Protein AF-A0AAN5C1F6-F1 (afdb_monomer)

Organism: Aspergillus oryzae (NCBI:txid5062)

Sequence (302 aa):
MDGLLTEVKTVTHDRDLSLSIAKERPVHGIERHEAISKADTDADSTSADYILTVLKSKPDRAGLSDVLNVLDPSNKYVTPKVFDIRVPSPTTAQILNVLGTITVPDHWASLNARSKGSTSEDNKLRAALLRCFSSVCGISCLVTQLRSLIATARSSSQQGKASGSQIQIRDLLTILSALLKPKDLILRIYMDIETLYSNATQQQLAWREFLSSIAASKVLSATAEALTLAGDFDGLSTILWIGDGAQYTSWLGTNICHMVSKLDLDNQDAWKAVASLTGRALSLGYTGTLHSSYTIPNANFL

pLDDT: mean 80.27, std 22.67, range [27.36, 97.88]

Foldseek 3Di:
DDDDDDDDDDDDDDDDDDDDDDDDDDDDDDDDDPPPPPPDPPPDLLDLVNLLVLLVVLHDPVSLLSSLLALQPPNPPHYRPPDHLQDDDPSNLSNLLSCLPRVLVSPVCVLVPPDPPRDPSSVVSLNSSLRSLLHLSSLVSLLVVLVVLLVVLVVCVVPPPNPPSLVSLVSSLVSNLVSLQDLQSLVVRLVCLVPVDDDPVSSVVRLVSSLCCQLVCSQLCSNLSSLVSNPDDPCNVSRVLRNDLLSSLLSLLSSLVVLVVPDDPPPVVSVVSSVVSVVSSCVSVNVVSSVVSPPDPDPDDD

Radius of gyration: 26.19 Å; Cα contacts (8 Å, |Δi|>4): 287; chains: 1; bounding box: 69×96×63 Å

Secondary structure (DSSP, 8-state):
----------------------------------------TTS-TTSHHHHHHHHHT---HHHHHHHHHHH-TT-SSS--SS--TTS--HHHHHHHHHIIIIIHHHHHHHHT--STT--HHHHHHHHHHHHHT-SHHHHHHHHHHHHHHHHHHHHHTTTT-HHHHHHHHHHHHHHHHHHH--TTHHHHHHHHHHHH-SSHHHHHHHHHHHHHHHTTSHHHHHHHHHHHHH-S-TTHHHHGGGT-HHHHHHHHHHHHHHHHTT--TT-HHHHHHHHHHHHHHHTTS-HHHHHTT---S-----

Structure (mmCIF, N/CA/C/O backbone):
data_AF-A0AAN5C1F6-F1
#
_entry.id   AF-A0AAN5C1F6-F1
#
loop_
_atom_site.group_PDB
_atom_site.id
_atom_site.type_symbol
_atom_site.label_atom_id
_atom_site.label_alt_id
_atom_site.label_comp_id
_atom_site.label_asym_id
_atom_site.label_entity_id
_atom_site.label_seq_id
_atom_site.pdbx_PDB_ins_code
_atom_site.Cartn_x
_atom_site.Cartn_y
_atom_site.Cartn_z
_atom_site.occupancy
_atom_site.B_iso_or_equiv
_atom_site.auth_seq_id
_atom_site.auth_comp_id
_atom_site.auth_asym_id
_atom_site.auth_atom_id
_atom_site.pdbx_PDB_model_num
ATOM 1 N N . MET A 1 1 ? -1.228 66.018 1.824 1.00 41.16 1 MET A N 1
ATOM 2 C CA . MET A 1 1 ? -0.927 64.576 1.959 1.00 41.16 1 MET A CA 1
ATOM 3 C C . MET A 1 1 ? -2.203 63.815 1.618 1.00 41.16 1 MET A C 1
ATOM 5 O O . MET A 1 1 ? -2.919 63.397 2.512 1.00 41.16 1 MET A O 1
ATOM 9 N N . ASP A 1 2 ? -2.721 63.893 0.396 1.00 35.53 2 ASP A N 1
ATOM 10 C CA . ASP A 1 2 ? -2.174 63.453 -0.903 1.00 35.53 2 ASP A CA 1
ATOM 11 C C . ASP A 1 2 ? -2.029 61.935 -1.032 1.00 35.53 2 ASP A C 1
ATOM 13 O O . ASP A 1 2 ? -1.152 61.339 -0.415 1.00 35.53 2 ASP A O 1
ATOM 17 N N . GLY A 1 3 ? -2.854 61.388 -1.933 1.00 39.12 3 GLY A N 1
ATOM 18 C CA . GLY A 1 3 ? -2.592 60.188 -2.731 1.00 39.12 3 GLY A CA 1
ATOM 19 C C . GLY A 1 3 ? -3.133 58.875 -2.159 1.00 39.12 3 GLY A C 1
ATOM 20 O O . GLY A 1 3 ? -2.936 58.577 -0.994 1.00 39.12 3 GLY A O 1
ATOM 21 N N . LEU A 1 4 ? -3.788 57.995 -2.913 1.00 42.62 4 LEU A N 1
ATOM 22 C CA . LEU A 1 4 ? -4.138 57.980 -4.332 1.00 42.62 4 LEU A CA 1
ATOM 23 C C . LEU A 1 4 ? -5.227 56.896 -4.483 1.00 42.62 4 LEU A C 1
ATOM 25 O O . LEU A 1 4 ? -5.000 55.736 -4.144 1.00 42.62 4 LEU A O 1
ATOM 29 N N . LEU A 1 5 ? -6.413 57.280 -4.953 1.00 42.19 5 LEU A N 1
ATOM 30 C CA . LEU A 1 5 ? -7.447 56.366 -5.444 1.00 42.19 5 LEU A CA 1
ATOM 31 C C . LEU A 1 5 ? -7.119 56.035 -6.904 1.00 42.19 5 LEU A C 1
ATOM 33 O O . LEU A 1 5 ? -6.826 56.953 -7.668 1.00 42.19 5 LEU A O 1
ATOM 37 N N . THR A 1 6 ? -7.216 54.764 -7.303 1.00 41.03 6 THR A N 1
ATOM 38 C CA . THR A 1 6 ? -7.123 54.379 -8.721 1.00 41.03 6 THR A CA 1
ATOM 39 C C . THR A 1 6 ? -8.413 53.696 -9.171 1.00 41.03 6 THR A C 1
ATOM 41 O O . THR A 1 6 ? -8.760 52.618 -8.699 1.00 41.03 6 THR A O 1
ATOM 44 N N . GLU A 1 7 ? -9.117 54.431 -10.031 1.00 39.91 7 GLU A N 1
ATOM 45 C CA . GLU A 1 7 ? -10.089 54.084 -11.077 1.00 39.91 7 GLU A CA 1
ATOM 46 C C . GLU A 1 7 ? -10.629 52.645 -11.195 1.00 39.91 7 GLU A C 1
ATOM 48 O O . GLU A 1 7 ? -9.930 51.703 -11.561 1.00 39.91 7 GLU A O 1
ATOM 53 N N . VAL A 1 8 ? -11.958 52.546 -11.079 1.00 33.47 8 VAL A N 1
ATOM 54 C CA . VAL A 1 8 ? -12.798 51.530 -11.725 1.00 33.47 8 VAL A CA 1
ATOM 55 C C . VAL A 1 8 ? -13.381 52.164 -12.991 1.00 33.47 8 VAL A C 1
ATOM 57 O O . VAL A 1 8 ? -14.083 53.170 -12.900 1.00 33.47 8 VAL A O 1
ATOM 60 N N . LYS A 1 9 ? -13.119 51.585 -14.168 1.00 37.38 9 LYS A N 1
ATOM 61 C CA . LYS A 1 9 ? -13.797 51.954 -15.421 1.00 37.38 9 LYS A CA 1
ATOM 62 C C . LYS A 1 9 ? -14.914 50.964 -15.735 1.00 37.38 9 LYS A C 1
ATOM 64 O O . LYS A 1 9 ? -14.664 49.803 -16.037 1.00 37.38 9 LYS A O 1
ATOM 69 N N . THR A 1 10 ? -16.141 51.467 -15.714 1.00 39.00 10 THR A N 1
ATOM 70 C CA . THR A 1 10 ? -17.326 50.890 -16.361 1.00 39.00 10 THR A CA 1
ATOM 71 C C . THR A 1 10 ? -17.574 51.597 -17.689 1.00 39.00 10 THR A C 1
ATOM 73 O O . THR A 1 10 ? -17.529 52.825 -17.715 1.00 39.00 10 THR A O 1
ATOM 76 N N . VAL A 1 11 ? -17.934 50.864 -18.749 1.00 32.19 11 VAL A N 1
ATOM 77 C CA . VAL A 1 11 ? -18.674 51.422 -19.896 1.00 32.19 11 VAL A CA 1
ATOM 78 C C . VAL A 1 11 ? -19.757 50.436 -20.353 1.00 32.19 11 VAL A C 1
ATOM 80 O O . VAL A 1 11 ? -19.487 49.271 -20.633 1.00 32.19 11 VAL A O 1
ATOM 83 N N . THR A 1 12 ? -20.980 50.962 -20.377 1.00 34.44 12 THR A N 1
ATOM 84 C CA . THR A 1 12 ? -22.253 50.484 -20.937 1.00 34.44 12 THR A CA 1
ATOM 85 C C . THR A 1 12 ? -22.315 50.764 -22.446 1.00 34.44 12 THR A C 1
ATOM 87 O O . THR A 1 12 ? -21.735 51.741 -22.904 1.00 34.44 12 THR A O 1
ATOM 90 N N . HIS A 1 13 ? -22.883 49.890 -23.277 1.00 30.25 13 HIS A N 1
ATOM 91 C CA . HIS A 1 13 ? -24.178 49.955 -24.005 1.00 30.25 13 HIS A CA 1
ATOM 92 C C . HIS A 1 13 ? -23.874 49.133 -25.293 1.00 30.25 13 HIS A C 1
ATOM 94 O O . HIS A 1 13 ? -22.752 49.187 -25.780 1.00 30.25 13 HIS A O 1
ATOM 100 N N . ASP A 1 14 ? -24.730 48.298 -25.873 1.00 28.47 14 ASP A N 1
ATOM 101 C CA . ASP A 1 14 ? -25.973 48.746 -26.466 1.00 28.47 14 ASP A CA 1
ATOM 102 C C . ASP A 1 14 ? -26.977 47.613 -26.701 1.00 28.47 14 ASP A C 1
ATOM 104 O O . ASP A 1 14 ? -26.643 46.436 -26.838 1.00 28.47 14 ASP A O 1
ATOM 108 N N . ARG A 1 15 ? -28.234 48.031 -26.698 1.00 35.75 15 ARG A N 1
ATOM 109 C CA . ARG A 1 15 ? -29.456 47.259 -26.803 1.00 35.75 15 ARG A CA 1
ATOM 110 C C . ARG A 1 15 ? -29.906 47.370 -28.251 1.00 35.75 15 ARG A C 1
ATOM 112 O O . ARG A 1 15 ? -30.226 48.470 -28.673 1.00 35.75 15 ARG A O 1
ATOM 119 N N . ASP A 1 16 ? -30.046 46.252 -28.953 1.00 32.41 16 ASP A N 1
ATOM 120 C CA . ASP A 1 16 ? -30.985 46.222 -30.068 1.00 32.41 16 ASP A CA 1
ATOM 121 C C . ASP A 1 16 ? -31.784 44.919 -30.083 1.00 32.41 16 ASP A C 1
ATOM 123 O O . ASP A 1 16 ? -31.267 43.806 -30.175 1.00 32.41 16 ASP A O 1
ATOM 127 N N . LEU A 1 17 ? -33.087 45.103 -29.894 1.00 35.81 17 LEU A N 1
ATOM 128 C CA . LEU A 1 17 ? -34.139 44.109 -30.004 1.00 35.81 17 LEU A CA 1
ATOM 129 C C . LEU A 1 17 ? -34.678 44.206 -31.425 1.00 35.81 17 LEU A C 1
ATOM 131 O O . LEU A 1 17 ? -35.178 45.258 -31.811 1.00 35.81 17 LEU A O 1
ATOM 135 N N . SER A 1 18 ? -34.700 43.101 -32.161 1.00 32.81 18 SER A N 1
ATOM 136 C CA . SER A 1 18 ? -35.701 42.892 -33.210 1.00 32.81 18 SER A CA 1
ATOM 137 C C . SER A 1 18 ? -35.953 41.404 -33.405 1.00 32.81 18 SER A C 1
ATOM 139 O O . SER A 1 18 ? -35.171 40.667 -33.998 1.00 32.81 18 SER A O 1
ATOM 141 N N . LEU A 1 19 ? -37.085 40.982 -32.847 1.00 32.56 19 LEU A N 1
ATOM 142 C CA . LEU A 1 19 ? -37.748 39.710 -33.083 1.00 32.56 19 LEU A CA 1
ATOM 143 C C . LEU A 1 19 ? -38.213 39.638 -34.543 1.00 32.56 19 LEU A C 1
ATOM 145 O O . LEU A 1 19 ? -38.884 40.548 -35.024 1.00 32.56 19 LEU A O 1
ATOM 149 N N . SER A 1 20 ? -37.970 38.510 -35.204 1.00 30.31 20 SER A N 1
ATOM 150 C CA . SER A 1 20 ? -38.837 38.049 -36.289 1.00 30.31 20 SER A CA 1
ATOM 151 C C . SER A 1 20 ? -39.177 36.573 -36.077 1.00 30.31 20 SER A C 1
ATOM 153 O O . SER A 1 20 ? -38.318 35.705 -35.954 1.00 30.31 20 SER A O 1
ATOM 155 N N . ILE A 1 21 ? -40.480 36.339 -35.938 1.00 33.59 21 ILE A N 1
ATOM 156 C CA . ILE A 1 21 ? -41.159 35.054 -35.774 1.00 33.59 21 ILE A CA 1
ATOM 157 C C . ILE A 1 21 ? -41.474 34.489 -37.162 1.00 33.59 21 ILE A C 1
ATOM 159 O O . ILE A 1 21 ? -42.044 35.211 -37.975 1.00 33.59 21 ILE A O 1
ATOM 163 N N . ALA A 1 22 ? -41.185 33.201 -37.377 1.00 29.36 22 ALA A N 1
ATOM 164 C CA . ALA A 1 22 ? -41.938 32.206 -38.171 1.00 29.36 22 ALA A CA 1
ATOM 165 C C . ALA A 1 22 ? -40.992 31.007 -38.414 1.00 29.36 22 ALA A C 1
ATOM 167 O O . ALA A 1 22 ? -39.850 31.219 -38.787 1.00 29.36 22 ALA A O 1
ATOM 168 N N . LYS A 1 23 ? -41.327 29.722 -38.268 1.00 32.78 23 LYS A N 1
ATOM 169 C CA . LYS A 1 23 ? -42.602 28.996 -38.267 1.00 32.78 23 LYS A CA 1
ATOM 170 C C . LYS A 1 23 ? -42.289 27.577 -37.747 1.00 32.78 23 LYS A C 1
ATOM 172 O O . LYS A 1 23 ? -41.318 26.977 -38.197 1.00 32.78 23 LYS A O 1
ATOM 177 N N . GLU A 1 24 ? -43.089 27.029 -36.838 1.00 33.97 24 GLU A N 1
ATOM 178 C CA . GLU A 1 24 ? -43.028 25.604 -36.473 1.00 33.97 24 GLU A CA 1
ATOM 179 C C . GLU A 1 24 ? -43.607 24.719 -37.589 1.00 33.97 24 GLU A C 1
ATOM 181 O O . GLU A 1 24 ? -44.621 25.095 -38.185 1.00 33.97 24 GLU A O 1
ATOM 186 N N . ARG A 1 25 ? -43.047 23.511 -37.796 1.00 32.12 25 ARG A N 1
ATOM 187 C CA . ARG A 1 25 ? -43.700 22.206 -37.499 1.00 32.12 25 ARG A CA 1
ATOM 188 C C . ARG A 1 25 ? -42.839 20.981 -37.916 1.00 32.12 25 ARG A C 1
ATOM 190 O O . ARG A 1 25 ? -41.851 21.167 -38.614 1.00 32.12 25 ARG A O 1
ATOM 197 N N . PRO A 1 26 ? -43.144 19.764 -37.405 1.00 41.72 26 PRO A N 1
ATOM 198 C CA . PRO A 1 26 ? -42.189 18.846 -36.765 1.00 41.72 26 PRO A CA 1
ATOM 199 C C . PRO A 1 26 ? -41.903 17.580 -37.598 1.00 41.72 26 PRO A C 1
ATOM 201 O O . PRO A 1 26 ? -42.497 17.424 -38.658 1.00 41.72 26 PRO A O 1
ATOM 204 N N . VAL A 1 27 ? -41.063 16.659 -37.088 1.00 28.97 27 VAL A N 1
ATOM 205 C CA . VAL A 1 27 ? -41.310 15.191 -37.009 1.00 28.97 27 VAL A CA 1
ATOM 206 C C . VAL A 1 27 ? -40.048 14.424 -36.549 1.00 28.97 27 VAL A C 1
ATOM 208 O O . VAL A 1 27 ? -38.942 14.690 -36.995 1.00 28.97 27 VAL A O 1
ATOM 211 N N . HIS A 1 28 ? -40.294 13.485 -35.627 1.00 27.92 28 HIS A N 1
ATOM 212 C CA . HIS A 1 28 ? -39.568 12.271 -35.219 1.00 27.92 28 HIS A CA 1
ATOM 213 C C . HIS A 1 28 ? -38.049 12.106 -35.407 1.00 27.92 28 HIS A C 1
ATOM 215 O O . HIS A 1 28 ? -37.548 11.985 -36.515 1.00 27.92 28 HIS A O 1
ATOM 221 N N . GLY A 1 29 ? -37.403 11.801 -34.274 1.00 27.36 29 GLY A N 1
ATOM 222 C CA . GLY A 1 29 ? -36.901 10.448 -34.013 1.00 27.36 29 GLY A CA 1
ATOM 223 C C . GLY A 1 29 ? -35.608 10.044 -34.714 1.00 27.36 29 GLY A C 1
ATOM 224 O O . GLY A 1 29 ? -35.615 9.691 -35.884 1.00 27.36 29 GLY A O 1
ATOM 225 N N . ILE A 1 30 ? -34.526 9.978 -33.942 1.00 32.94 30 ILE A N 1
ATOM 226 C CA . ILE A 1 30 ? -33.773 8.753 -33.623 1.00 32.94 30 ILE A CA 1
ATOM 227 C C . ILE A 1 30 ? -32.543 9.199 -32.833 1.00 32.94 30 ILE A C 1
ATOM 229 O O . ILE A 1 30 ? -31.719 9.982 -33.303 1.00 32.94 30 ILE A O 1
ATOM 233 N N . GLU A 1 31 ? -32.457 8.687 -31.609 1.00 39.00 31 GLU A N 1
ATOM 234 C CA . GLU A 1 31 ? -31.246 8.652 -30.804 1.00 39.00 31 GLU A CA 1
ATOM 235 C C . GLU A 1 31 ? -30.117 8.054 -31.644 1.00 39.00 31 GLU A C 1
ATOM 237 O O . GLU A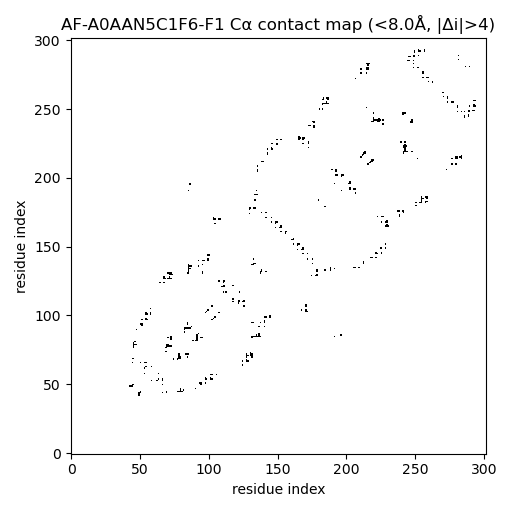 1 31 ? -30.118 6.867 -31.974 1.00 39.00 31 GLU A O 1
ATOM 242 N N . ARG A 1 32 ? -29.134 8.879 -31.998 1.00 29.55 32 ARG A N 1
ATOM 243 C CA . ARG A 1 32 ? -27.845 8.380 -32.448 1.00 29.55 32 ARG A CA 1
ATOM 244 C C . ARG A 1 32 ? -26.913 8.486 -31.259 1.00 29.55 32 ARG A C 1
ATOM 246 O O . ARG A 1 32 ? -26.370 9.548 -30.983 1.00 29.55 32 ARG A O 1
ATOM 253 N N . HIS A 1 33 ? -26.773 7.363 -30.558 1.00 33.16 33 HIS A N 1
ATOM 254 C CA . HIS A 1 33 ? -25.542 7.029 -29.859 1.00 33.16 33 HIS A CA 1
ATOM 255 C C . HIS A 1 33 ? -24.374 7.470 -30.750 1.00 33.16 33 HIS A C 1
ATOM 257 O O . HIS A 1 33 ? -24.143 6.873 -31.807 1.00 33.16 33 HIS A O 1
ATOM 263 N N . GLU A 1 34 ? -23.667 8.525 -30.350 1.00 29.17 34 GLU A N 1
ATOM 264 C CA . GLU A 1 34 ? -22.322 8.784 -30.842 1.00 29.17 34 GLU A CA 1
ATOM 265 C C . GLU A 1 34 ? -21.456 7.641 -30.322 1.00 29.17 34 GLU A C 1
ATOM 267 O O . GLU A 1 34 ? -20.887 7.662 -29.233 1.00 29.17 34 GLU A O 1
ATOM 272 N N . ALA A 1 35 ? -21.459 6.568 -31.108 1.00 33.28 35 ALA A N 1
ATOM 273 C CA . ALA A 1 35 ? -20.426 5.568 -31.091 1.00 33.28 35 ALA A CA 1
ATOM 274 C C . ALA A 1 35 ? -19.104 6.318 -31.221 1.00 33.28 35 ALA A C 1
ATOM 276 O O . ALA A 1 35 ? -18.854 6.958 -32.244 1.00 33.28 35 ALA A O 1
ATOM 277 N N . ILE A 1 36 ? -18.302 6.244 -30.159 1.00 41.62 36 ILE A N 1
ATOM 278 C CA . ILE A 1 36 ? -16.895 6.619 -30.141 1.00 41.62 36 ILE A CA 1
ATOM 279 C C . ILE A 1 36 ? -16.290 6.124 -31.451 1.00 41.62 36 ILE A C 1
ATOM 281 O O . ILE A 1 36 ? -16.200 4.920 -31.714 1.00 41.62 36 ILE A O 1
ATOM 285 N N . SER A 1 37 ? -15.972 7.079 -32.317 1.00 38.09 37 SER A N 1
ATOM 286 C CA . SER A 1 37 ? -15.291 6.826 -33.568 1.00 38.09 37 SER A CA 1
ATOM 287 C C . SER A 1 37 ? -13.995 6.101 -33.244 1.00 38.09 37 SER A C 1
ATOM 289 O O . SER A 1 37 ? -13.169 6.611 -32.490 1.00 38.09 37 SER A O 1
ATOM 291 N N . LYS A 1 38 ? -13.826 4.912 -33.826 1.00 39.53 38 LYS A N 1
ATOM 292 C CA . LYS A 1 38 ? -12.538 4.237 -33.987 1.00 39.53 38 LYS A CA 1
ATOM 293 C C . LYS A 1 38 ? -11.578 5.184 -34.720 1.00 39.53 38 LYS A C 1
ATOM 295 O O . LYS A 1 38 ? -11.500 5.154 -35.943 1.00 39.53 38 LYS A O 1
ATOM 300 N N . ALA A 1 39 ? -10.905 6.045 -33.974 1.00 40.66 39 ALA A N 1
ATOM 301 C CA . ALA A 1 39 ? -9.859 6.940 -34.439 1.00 40.66 39 ALA A CA 1
ATOM 302 C C . ALA A 1 39 ? -8.827 7.066 -33.311 1.00 40.66 39 ALA A C 1
ATOM 304 O O . ALA A 1 39 ? -8.950 7.928 -32.453 1.00 40.66 39 ALA A O 1
ATOM 305 N N . ASP A 1 40 ? -7.938 6.071 -33.255 1.00 39.12 40 ASP A N 1
ATOM 306 C CA . ASP A 1 40 ? -6.505 6.146 -32.914 1.00 39.12 40 ASP A CA 1
ATOM 307 C C . ASP A 1 40 ? -6.032 4.764 -32.461 1.00 39.12 40 ASP A C 1
ATOM 309 O O . ASP A 1 40 ? -5.826 4.472 -31.286 1.00 39.12 40 ASP A O 1
ATOM 313 N N . THR A 1 41 ? -5.862 3.872 -33.435 1.00 42.72 41 THR A N 1
ATOM 314 C CA . THR A 1 41 ? -5.235 2.557 -33.224 1.00 42.72 41 THR A CA 1
ATOM 315 C C . THR A 1 41 ? -3.700 2.628 -33.257 1.00 42.72 41 THR A C 1
ATOM 317 O O . THR A 1 41 ? -3.059 1.606 -33.466 1.00 42.72 41 THR A O 1
ATOM 320 N N . ASP A 1 42 ? -3.117 3.818 -33.065 1.00 49.56 42 ASP A N 1
ATOM 321 C CA . ASP A 1 42 ? -1.660 4.041 -33.019 1.00 49.56 42 ASP A CA 1
ATOM 322 C C . ASP A 1 42 ? -1.219 4.878 -31.801 1.00 49.56 42 ASP A C 1
ATOM 324 O O . ASP A 1 42 ? -0.092 5.363 -31.722 1.00 49.56 42 ASP A O 1
ATOM 328 N N . ALA A 1 43 ? -2.107 5.064 -30.817 1.00 67.38 43 ALA A N 1
ATOM 329 C CA . ALA A 1 43 ? -1.701 5.601 -29.526 1.00 67.38 43 ALA A CA 1
ATOM 330 C C . ALA A 1 43 ? -0.977 4.496 -28.743 1.00 67.38 43 ALA A C 1
ATOM 332 O O . ALA A 1 43 ? -1.555 3.441 -28.477 1.00 67.38 43 ALA A O 1
ATOM 333 N N . ASP A 1 44 ? 0.287 4.731 -28.378 1.00 85.19 44 ASP A N 1
ATOM 334 C CA . ASP A 1 44 ? 1.072 3.814 -27.548 1.00 85.19 44 ASP A CA 1
ATOM 335 C C . ASP A 1 44 ? 0.314 3.524 -26.245 1.00 85.19 44 ASP A C 1
ATOM 337 O O . ASP A 1 44 ? 0.226 4.378 -25.354 1.00 85.19 44 ASP A O 1
ATOM 341 N N . SER A 1 45 ? -0.223 2.305 -26.128 1.00 85.81 45 SER A N 1
ATOM 342 C CA . SER A 1 45 ? -1.022 1.871 -24.981 1.00 85.81 45 SER A CA 1
ATOM 343 C C . SER A 1 45 ? -0.217 1.816 -23.680 1.00 85.81 45 SER A C 1
ATOM 345 O O . SER A 1 45 ? -0.792 1.703 -22.598 1.00 85.81 45 SER A O 1
ATOM 347 N N . THR A 1 46 ? 1.116 1.892 -23.776 1.00 89.06 46 THR A N 1
ATOM 348 C CA . THR A 1 46 ? 2.041 1.964 -22.638 1.00 89.06 46 THR A CA 1
ATOM 349 C C . THR A 1 46 ? 2.385 3.396 -22.227 1.00 89.06 46 THR A C 1
ATOM 351 O O . THR A 1 46 ? 3.020 3.605 -21.189 1.00 89.06 46 THR A O 1
ATOM 354 N N . SER A 1 47 ? 1.943 4.395 -22.999 1.00 93.31 47 SER A N 1
ATOM 355 C CA . SER A 1 47 ? 2.148 5.804 -22.675 1.00 93.31 47 SER A CA 1
ATOM 356 C C . SER A 1 47 ? 1.267 6.251 -21.507 1.00 93.31 47 SER A C 1
ATOM 358 O O . SER A 1 47 ? 0.112 5.845 -21.351 1.00 93.31 47 SER A O 1
ATOM 360 N N . ALA A 1 48 ? 1.814 7.135 -20.675 1.00 93.69 48 ALA A N 1
ATOM 361 C CA . ALA A 1 48 ? 1.099 7.669 -19.523 1.00 93.69 48 ALA A CA 1
ATOM 362 C C . ALA A 1 48 ? -0.153 8.466 -19.920 1.00 93.69 48 ALA A C 1
ATOM 364 O O . ALA A 1 48 ? -1.174 8.374 -19.239 1.00 93.69 48 ALA A O 1
ATOM 365 N N . ASP A 1 49 ? -0.084 9.219 -21.019 1.00 93.62 49 ASP A N 1
ATOM 366 C CA . ASP A 1 49 ? -1.196 10.043 -21.496 1.00 93.62 49 ASP A CA 1
ATOM 367 C C . ASP A 1 49 ? -2.362 9.186 -21.989 1.00 93.62 49 ASP A C 1
ATOM 369 O O . ASP A 1 49 ? -3.515 9.476 -21.655 1.00 93.62 49 ASP A O 1
ATOM 373 N N . TYR A 1 50 ? -2.077 8.087 -22.698 1.00 93.62 50 TYR A N 1
ATOM 374 C CA . TYR A 1 50 ? -3.097 7.112 -23.082 1.00 93.62 50 TYR A CA 1
ATOM 375 C C . TYR A 1 50 ? -3.767 6.505 -21.846 1.00 93.62 50 TYR A C 1
ATOM 377 O O . TYR A 1 50 ? -4.988 6.577 -21.703 1.00 93.62 50 TYR A O 1
ATOM 385 N N . ILE A 1 51 ? -2.968 5.986 -20.907 1.00 95.50 51 ILE A N 1
ATOM 386 C CA . ILE A 1 51 ? -3.456 5.370 -19.665 1.00 95.50 51 ILE A CA 1
ATOM 387 C C . ILE A 1 51 ? -4.354 6.341 -18.888 1.00 95.50 51 ILE A C 1
ATOM 389 O O . ILE A 1 51 ? -5.460 5.984 -18.478 1.00 95.50 51 ILE A O 1
ATOM 393 N N . LEU A 1 52 ? -3.907 7.586 -18.701 1.00 96.00 52 LEU A N 1
ATOM 394 C CA . LEU A 1 52 ? -4.674 8.607 -17.988 1.00 96.00 52 LEU A CA 1
ATOM 395 C C . LEU A 1 52 ? -5.966 8.972 -18.720 1.00 96.00 52 LEU A C 1
ATOM 397 O O . LEU A 1 52 ? -6.987 9.173 -18.063 1.00 96.00 52 LEU A O 1
ATOM 401 N N . THR A 1 53 ? -5.932 9.061 -20.048 1.00 95.69 53 THR A N 1
ATOM 402 C CA . THR A 1 53 ? -7.111 9.373 -20.866 1.00 95.69 53 THR A CA 1
ATOM 403 C C . THR A 1 53 ? -8.161 8.275 -20.735 1.00 95.69 53 THR A C 1
ATOM 405 O O . THR A 1 53 ? -9.314 8.570 -20.416 1.00 95.69 53 THR A O 1
ATOM 408 N N . VAL A 1 54 ? -7.752 7.009 -20.871 1.00 95.50 54 VAL A N 1
ATOM 409 C CA . VAL A 1 54 ? -8.652 5.858 -20.725 1.00 95.50 54 VAL A CA 1
ATOM 410 C C . VAL A 1 54 ? -9.244 5.812 -19.319 1.00 95.50 54 VAL A C 1
ATOM 412 O O . VAL A 1 54 ? -10.465 5.782 -19.184 1.00 95.50 54 VAL A O 1
ATOM 415 N N . LEU A 1 55 ? -8.429 5.893 -18.261 1.00 95.56 55 LEU A N 1
ATOM 416 C CA . LEU A 1 55 ? -8.937 5.825 -16.885 1.00 95.56 55 LEU A CA 1
ATOM 417 C C . LEU A 1 55 ? -9.891 6.981 -16.538 1.00 95.56 55 LEU A C 1
ATOM 419 O O . LEU A 1 55 ? -10.902 6.761 -15.871 1.00 95.56 55 LEU A O 1
ATOM 423 N N . LYS A 1 56 ? -9.608 8.205 -17.004 1.00 95.75 56 LYS A N 1
ATOM 424 C CA . LYS A 1 56 ? -10.485 9.372 -16.787 1.00 95.75 56 LYS A CA 1
ATOM 425 C C . LYS A 1 56 ? -11.811 9.262 -17.539 1.00 95.75 56 LYS A C 1
ATOM 427 O O . LYS A 1 56 ? -12.800 9.830 -17.084 1.00 95.75 56 LYS A O 1
ATOM 432 N N . SER A 1 57 ? -11.839 8.528 -18.652 1.00 94.62 57 SER A N 1
ATOM 433 C CA . SER A 1 57 ? -13.057 8.287 -19.435 1.00 94.62 57 SER A CA 1
ATOM 434 C C . SER A 1 57 ? -14.021 7.275 -18.803 1.00 94.62 57 SER A C 1
ATOM 436 O O . SER A 1 57 ? -15.085 7.046 -19.369 1.00 94.62 57 SER A O 1
ATOM 438 N N . LYS A 1 58 ? -13.686 6.718 -17.624 1.00 93.12 58 LYS A N 1
ATOM 439 C CA . LYS A 1 58 ? -14.454 5.670 -16.928 1.00 93.12 58 LYS A CA 1
ATOM 440 C C . LYS A 1 58 ? -14.625 4.438 -17.826 1.00 93.12 58 LYS A C 1
ATOM 442 O O . LYS A 1 58 ? -15.719 4.192 -18.338 1.00 93.12 58 LYS A O 1
ATOM 447 N N . PRO A 1 59 ? -13.528 3.703 -18.072 1.00 92.50 59 PRO A N 1
ATOM 448 C CA . PRO A 1 59 ? -13.521 2.645 -19.064 1.00 92.50 59 PRO A CA 1
ATOM 449 C C . PRO A 1 59 ? -14.493 1.532 -18.678 1.00 92.50 59 PRO A C 1
ATOM 451 O O . PRO A 1 59 ? -14.776 1.296 -17.503 1.00 92.50 59 PRO A O 1
ATOM 454 N N . ASP A 1 60 ? -14.976 0.805 -19.678 1.00 92.19 60 ASP A N 1
ATOM 455 C CA . ASP A 1 60 ? -15.688 -0.438 -19.425 1.00 92.19 60 ASP A CA 1
ATOM 456 C C . ASP A 1 60 ? -14.726 -1.533 -18.918 1.00 92.19 60 ASP A C 1
ATOM 458 O O . ASP A 1 60 ? -13.530 -1.324 -18.696 1.00 92.19 60 ASP A O 1
ATOM 462 N N . ARG A 1 61 ? -15.249 -2.744 -18.714 1.00 90.00 61 ARG A N 1
ATOM 463 C CA . ARG A 1 61 ? -14.457 -3.853 -18.167 1.00 90.00 61 ARG A CA 1
ATOM 464 C C . ARG A 1 61 ? -13.287 -4.259 -19.071 1.00 90.00 61 ARG A C 1
ATOM 466 O O . ARG A 1 61 ? -12.260 -4.684 -18.547 1.00 90.00 61 ARG A O 1
ATOM 473 N N . ALA A 1 62 ? -13.434 -4.137 -20.391 1.00 91.62 62 ALA A N 1
ATOM 474 C CA . ALA A 1 62 ? -12.369 -4.458 -21.334 1.00 91.62 62 ALA A CA 1
ATOM 475 C C . ALA A 1 62 ? -11.266 -3.393 -21.272 1.00 91.62 62 ALA A C 1
ATOM 477 O O . ALA A 1 62 ? -10.110 -3.734 -21.030 1.00 91.62 62 ALA A O 1
ATOM 478 N N . GLY A 1 63 ? -11.635 -2.109 -21.340 1.00 92.19 63 GLY A N 1
ATOM 479 C CA . GLY A 1 63 ? -10.673 -1.010 -21.238 1.00 92.19 63 GLY A CA 1
ATOM 480 C C . GLY A 1 63 ? -9.940 -0.974 -19.894 1.00 92.19 63 GLY A C 1
ATOM 481 O O . GLY A 1 63 ? -8.734 -0.730 -19.848 1.00 92.19 63 GLY A O 1
ATOM 482 N N . LEU A 1 64 ? -10.629 -1.285 -18.788 1.00 94.69 64 LEU A N 1
ATOM 483 C CA . LEU A 1 64 ? -9.985 -1.417 -17.480 1.00 94.69 64 LEU A CA 1
ATOM 484 C C . LEU A 1 64 ? -8.975 -2.569 -17.460 1.00 94.69 64 LEU A C 1
ATOM 486 O O . LEU A 1 64 ? -7.895 -2.425 -16.889 1.00 94.69 64 LEU A O 1
ATOM 490 N N . SER A 1 65 ? -9.325 -3.704 -18.070 1.00 94.06 65 SER A N 1
ATOM 491 C CA . SER A 1 65 ? -8.428 -4.851 -18.172 1.00 94.06 65 SER A CA 1
ATOM 492 C C . SER A 1 65 ? -7.164 -4.508 -18.944 1.00 94.06 65 SER A C 1
ATOM 494 O O . SER A 1 65 ? -6.069 -4.807 -18.473 1.00 94.06 65 SER A O 1
ATOM 496 N N . ASP A 1 66 ? -7.298 -3.838 -20.084 1.00 92.94 66 ASP A N 1
ATOM 497 C CA . ASP A 1 66 ? -6.158 -3.455 -20.915 1.00 92.94 66 ASP A CA 1
ATOM 498 C C . ASP A 1 66 ? -5.211 -2.515 -20.162 1.00 92.94 66 ASP A C 1
ATOM 500 O O . ASP A 1 66 ? -4.005 -2.760 -20.102 1.00 92.94 66 ASP A O 1
ATOM 504 N N . VAL A 1 67 ? -5.752 -1.495 -19.488 1.00 95.44 67 VAL A N 1
ATOM 505 C CA . VAL A 1 67 ? -4.938 -0.558 -18.703 1.00 95.44 67 VAL A CA 1
ATOM 506 C C . VAL A 1 67 ? -4.286 -1.231 -17.495 1.00 95.44 67 VAL A C 1
ATOM 508 O O . VAL A 1 67 ? -3.096 -1.029 -17.249 1.00 95.44 67 VAL A O 1
ATOM 511 N N . LEU A 1 68 ? -5.029 -2.036 -16.727 1.00 95.50 68 LEU A N 1
ATOM 512 C CA . LEU A 1 68 ? -4.461 -2.724 -15.567 1.00 95.50 68 LEU A CA 1
ATOM 513 C C . LEU A 1 68 ? -3.413 -3.758 -15.977 1.00 95.50 68 LEU A C 1
ATOM 515 O O . LEU A 1 68 ? -2.441 -3.922 -15.249 1.00 95.50 68 LEU A O 1
ATOM 519 N N . ASN A 1 69 ? -3.555 -4.404 -17.136 1.00 94.19 69 ASN A N 1
ATOM 520 C CA . ASN A 1 69 ? -2.533 -5.305 -17.664 1.00 94.19 69 ASN A CA 1
ATOM 521 C C . ASN A 1 69 ? -1.219 -4.571 -17.955 1.00 94.19 69 ASN A C 1
ATOM 523 O O . ASN A 1 69 ? -0.159 -5.137 -17.704 1.00 94.19 69 ASN A O 1
ATOM 527 N N . VAL A 1 70 ? -1.278 -3.335 -18.457 1.00 94.69 70 VAL A N 1
ATOM 528 C CA . VAL A 1 70 ? -0.089 -2.501 -18.695 1.00 94.69 70 VAL A CA 1
ATOM 529 C C . VAL A 1 70 ? 0.518 -2.011 -17.377 1.00 94.69 70 VAL A C 1
ATOM 531 O O . VAL A 1 70 ? 1.734 -2.017 -17.217 1.00 94.69 70 VAL A O 1
ATOM 534 N N . LEU A 1 71 ? -0.315 -1.562 -16.432 1.00 95.62 71 LEU A N 1
ATOM 535 C CA . LEU A 1 71 ? 0.147 -0.986 -15.164 1.00 95.62 71 LEU A CA 1
ATOM 536 C C . LEU A 1 71 ? 0.629 -2.021 -14.147 1.00 95.62 71 LEU A C 1
ATOM 538 O O . LEU A 1 71 ? 1.354 -1.660 -13.221 1.00 95.62 71 LEU A O 1
ATOM 542 N N . ASP A 1 72 ? 0.201 -3.275 -14.276 1.00 95.19 72 ASP A N 1
ATOM 543 C CA . ASP A 1 72 ? 0.480 -4.334 -13.318 1.00 95.19 72 ASP A CA 1
ATOM 544 C C . ASP A 1 72 ? 1.991 -4.611 -13.180 1.00 95.19 72 ASP A C 1
ATOM 546 O O . ASP A 1 72 ? 2.592 -5.194 -14.085 1.00 95.19 72 ASP A O 1
ATOM 550 N N . PRO A 1 73 ? 2.602 -4.337 -12.008 1.00 92.38 73 PRO A N 1
ATOM 551 C CA . PRO A 1 73 ? 4.026 -4.569 -11.786 1.00 92.38 73 PRO A CA 1
ATOM 552 C C . PRO A 1 73 ? 4.495 -6.019 -11.937 1.00 92.38 73 PRO A C 1
ATOM 554 O O . PRO A 1 73 ? 5.698 -6.254 -12.040 1.00 92.38 73 PRO A O 1
ATOM 557 N N . SER A 1 74 ? 3.602 -7.018 -11.882 1.00 90.38 74 SER A N 1
ATOM 558 C CA . SER A 1 74 ? 4.015 -8.412 -12.138 1.00 90.38 74 SER A CA 1
ATOM 559 C C . SER A 1 74 ? 3.809 -8.865 -13.578 1.00 90.38 74 SER A C 1
ATOM 561 O O . SER A 1 74 ? 4.210 -9.985 -13.907 1.00 90.38 74 SER A O 1
ATOM 563 N N . ASN A 1 75 ? 3.228 -8.028 -14.439 1.00 90.25 75 ASN A N 1
ATOM 564 C CA . ASN A 1 75 ? 3.243 -8.288 -15.867 1.00 90.25 75 ASN A CA 1
ATOM 565 C C . ASN A 1 75 ? 4.636 -7.955 -16.412 1.00 90.25 75 ASN A C 1
ATOM 567 O O . ASN A 1 75 ? 5.083 -6.820 -16.356 1.00 90.25 75 ASN A O 1
ATOM 571 N N . LYS A 1 76 ? 5.343 -8.962 -16.930 1.00 83.94 76 LYS A N 1
ATOM 572 C CA . LYS A 1 76 ? 6.686 -8.791 -17.511 1.00 83.94 76 LYS A CA 1
ATOM 573 C C . LYS A 1 76 ? 6.666 -8.582 -19.026 1.00 83.94 76 LYS A C 1
ATOM 575 O O . LYS A 1 76 ? 7.714 -8.329 -19.610 1.00 83.94 76 LYS A O 1
ATOM 580 N N . TYR A 1 77 ? 5.507 -8.749 -19.659 1.00 84.81 77 TYR A N 1
ATOM 581 C CA . TYR A 1 77 ? 5.369 -8.726 -21.115 1.00 84.81 77 TYR A CA 1
ATOM 582 C C . TYR A 1 77 ? 5.023 -7.336 -21.639 1.00 84.81 77 TYR A C 1
ATOM 584 O O . TYR A 1 77 ? 5.463 -6.962 -22.723 1.00 84.81 77 TYR A O 1
ATOM 592 N N . VAL A 1 78 ? 4.234 -6.583 -20.873 1.00 84.69 78 VAL A N 1
ATOM 593 C CA . VAL A 1 78 ? 3.764 -5.251 -21.244 1.00 84.69 78 VAL A CA 1
ATOM 594 C C . VAL A 1 78 ? 3.924 -4.346 -20.033 1.00 84.69 78 VAL A C 1
ATOM 596 O O . VAL A 1 78 ? 3.186 -4.489 -19.065 1.00 84.69 78 VAL A O 1
ATOM 599 N N . THR A 1 79 ? 4.900 -3.442 -20.086 1.00 84.75 79 THR A N 1
ATOM 600 C CA . THR A 1 79 ? 5.147 -2.444 -19.041 1.00 84.75 79 THR A CA 1
ATOM 601 C C . THR A 1 79 ? 5.458 -1.082 -19.662 1.00 84.75 79 THR A C 1
ATOM 603 O O . THR A 1 79 ? 6.021 -1.020 -20.763 1.00 84.75 79 THR A O 1
ATOM 606 N N . PRO A 1 80 ? 5.121 0.028 -18.984 1.00 86.50 80 PRO A N 1
ATOM 607 C CA . PRO A 1 80 ? 5.519 1.352 -19.432 1.00 86.50 80 PRO A CA 1
ATOM 608 C C . PRO A 1 80 ? 7.042 1.486 -19.437 1.00 86.50 80 PRO A C 1
ATOM 610 O O . PRO A 1 80 ? 7.721 1.130 -18.477 1.00 86.50 80 PRO A O 1
ATOM 613 N N . LYS A 1 81 ? 7.595 2.036 -20.521 1.00 84.94 81 LYS A N 1
ATOM 614 C CA . LYS A 1 81 ? 9.051 2.234 -20.652 1.00 84.94 81 LYS A CA 1
ATOM 615 C C . LYS A 1 81 ? 9.564 3.448 -19.877 1.00 84.94 81 LYS A C 1
ATOM 617 O O . LYS A 1 81 ? 10.741 3.513 -19.543 1.00 84.94 81 LYS A O 1
ATOM 622 N N . VAL A 1 82 ? 8.693 4.430 -19.650 1.00 88.50 82 VAL A N 1
ATOM 623 C CA . VAL A 1 82 ? 9.064 5.762 -19.139 1.00 88.50 82 VAL A CA 1
ATOM 624 C C . VAL A 1 82 ? 8.877 5.874 -17.625 1.00 88.50 82 VAL A C 1
ATOM 626 O O . VAL A 1 82 ? 9.511 6.713 -16.989 1.00 88.50 82 VAL A O 1
ATOM 629 N N . PHE A 1 83 ? 8.018 5.047 -17.029 1.00 92.81 83 PHE A N 1
ATOM 630 C CA . PHE A 1 83 ? 7.724 5.103 -15.600 1.00 92.81 83 PHE A CA 1
ATOM 631 C C . PHE A 1 83 ? 7.420 3.714 -15.034 1.00 92.81 83 PHE A C 1
ATOM 633 O O . PHE A 1 83 ? 6.959 2.831 -15.746 1.00 92.81 83 PHE A O 1
ATOM 640 N N . ASP A 1 84 ? 7.620 3.551 -13.729 1.00 93.69 84 ASP A N 1
ATOM 641 C CA . ASP A 1 84 ? 7.119 2.411 -12.960 1.00 93.69 84 ASP A CA 1
ATOM 642 C C . ASP A 1 84 ? 6.140 2.952 -11.911 1.00 93.69 84 ASP A C 1
ATOM 644 O O . ASP A 1 84 ? 6.450 3.910 -11.194 1.00 93.69 84 ASP A O 1
ATOM 648 N N . ILE A 1 85 ? 4.945 2.362 -11.819 1.00 95.81 85 ILE A N 1
ATOM 649 C CA . ILE A 1 85 ? 3.890 2.800 -10.891 1.00 95.81 85 ILE A CA 1
ATOM 650 C C . ILE A 1 85 ? 4.304 2.681 -9.412 1.00 95.81 85 ILE A C 1
ATOM 652 O O . ILE A 1 85 ? 3.699 3.298 -8.534 1.00 95.81 85 ILE A O 1
ATOM 656 N N . ARG A 1 86 ? 5.359 1.916 -9.113 1.00 95.44 86 ARG A N 1
ATOM 657 C CA . ARG A 1 86 ? 5.919 1.774 -7.764 1.00 95.44 86 ARG A CA 1
ATOM 658 C C . ARG A 1 86 ? 6.919 2.873 -7.411 1.00 95.44 86 ARG A C 1
ATOM 660 O O . ARG A 1 86 ? 7.198 3.070 -6.229 1.00 95.44 86 ARG A O 1
ATOM 667 N N . VAL A 1 87 ? 7.429 3.602 -8.406 1.00 95.19 87 VAL A N 1
ATOM 668 C CA . VAL A 1 87 ? 8.420 4.669 -8.228 1.00 95.19 87 VAL A CA 1
ATOM 669 C C . VAL A 1 87 ? 7.717 6.031 -8.183 1.00 95.19 87 VAL A C 1
ATOM 671 O O . VAL A 1 87 ? 6.902 6.344 -9.058 1.00 95.19 87 VAL A O 1
ATOM 674 N N . PRO A 1 88 ? 7.996 6.880 -7.177 1.00 93.94 88 PRO A N 1
ATOM 675 C CA . PRO A 1 88 ? 7.364 8.187 -7.057 1.00 93.94 88 PRO A CA 1
ATOM 676 C C . PRO A 1 88 ? 7.773 9.110 -8.212 1.00 93.94 88 PRO A C 1
ATOM 678 O O . PRO A 1 88 ? 8.947 9.410 -8.408 1.00 93.94 88 PRO A O 1
ATOM 681 N N . SER A 1 89 ? 6.779 9.605 -8.946 1.00 94.50 89 SER A N 1
ATOM 682 C CA . SER A 1 89 ? 6.922 10.621 -9.992 1.00 94.50 89 SER A CA 1
ATOM 683 C C . SER A 1 89 ? 5.609 11.410 -10.129 1.00 94.50 89 SER A C 1
ATOM 685 O O . SER A 1 89 ? 4.566 10.924 -9.672 1.00 94.50 89 SER A O 1
ATOM 687 N N . PRO A 1 90 ? 5.605 12.598 -10.767 1.00 95.62 90 PRO A N 1
ATOM 688 C CA . PRO A 1 90 ? 4.366 13.326 -11.049 1.00 95.62 90 PRO A CA 1
ATOM 689 C C . PRO A 1 90 ? 3.357 12.491 -11.849 1.00 95.62 90 PRO A C 1
ATOM 691 O O . PRO A 1 90 ? 2.157 12.547 -11.585 1.00 95.62 90 PRO A O 1
ATOM 694 N N . THR A 1 91 ? 3.842 11.682 -12.790 1.00 96.06 91 THR A N 1
ATOM 695 C CA . THR A 1 91 ? 3.028 10.773 -13.605 1.00 96.06 91 THR A CA 1
ATOM 696 C C . THR A 1 91 ? 2.405 9.669 -12.756 1.00 96.06 91 THR A C 1
ATOM 698 O O . THR A 1 91 ? 1.189 9.486 -12.768 1.00 96.06 91 THR A O 1
ATOM 701 N N . THR A 1 92 ? 3.218 8.989 -11.945 1.00 96.50 92 THR A N 1
ATOM 702 C CA . THR A 1 92 ? 2.761 7.941 -11.022 1.00 96.50 92 THR A CA 1
ATOM 703 C C . THR A 1 92 ? 1.704 8.477 -10.056 1.00 96.50 92 THR A C 1
ATOM 705 O O . THR A 1 92 ? 0.673 7.841 -9.851 1.00 96.50 92 THR A O 1
ATOM 708 N N . ALA A 1 93 ? 1.919 9.672 -9.496 1.00 96.62 93 ALA A N 1
ATOM 709 C CA . ALA A 1 93 ? 0.968 10.304 -8.584 1.00 96.62 93 ALA A CA 1
ATOM 710 C C . ALA A 1 93 ? -0.383 10.593 -9.259 1.00 96.62 93 ALA A C 1
ATOM 712 O O . ALA A 1 93 ? -1.428 10.344 -8.660 1.00 96.62 93 ALA A O 1
ATOM 713 N N . GLN A 1 94 ? -0.376 11.071 -10.508 1.00 97.00 94 GLN A N 1
ATOM 714 C CA . GLN A 1 94 ? -1.605 11.298 -11.273 1.00 97.00 94 GLN A CA 1
ATOM 715 C C . GLN A 1 94 ? -2.358 9.995 -11.550 1.00 97.00 94 GLN A C 1
ATOM 717 O O . GLN A 1 94 ? -3.570 9.947 -11.347 1.00 97.00 94 GLN A O 1
ATOM 722 N N . ILE A 1 95 ? -1.651 8.938 -11.964 1.00 97.88 95 ILE A N 1
ATOM 723 C CA . ILE A 1 95 ? -2.258 7.631 -12.254 1.00 97.88 95 ILE A CA 1
ATOM 724 C C . ILE A 1 95 ? -2.868 7.034 -10.983 1.00 97.88 95 ILE A C 1
ATOM 726 O O . ILE A 1 95 ? -4.048 6.695 -10.981 1.00 97.88 95 ILE A O 1
ATOM 730 N N . LEU A 1 96 ? -2.114 6.970 -9.881 1.00 97.81 96 LEU A N 1
ATOM 731 C CA . LEU A 1 96 ? -2.615 6.464 -8.597 1.00 97.81 96 LEU A CA 1
ATOM 732 C C . LEU A 1 96 ? -3.807 7.278 -8.083 1.00 97.81 96 LEU A C 1
ATOM 734 O O . LEU A 1 96 ? -4.765 6.712 -7.553 1.00 97.81 96 LEU A O 1
ATOM 738 N N . ASN A 1 97 ? -3.780 8.600 -8.275 1.00 96.94 97 ASN A N 1
ATOM 739 C CA . ASN A 1 97 ? -4.894 9.451 -7.892 1.00 96.94 97 ASN A CA 1
ATOM 740 C C . ASN A 1 97 ? -6.157 9.134 -8.700 1.00 96.94 97 ASN A C 1
ATOM 742 O O . ASN A 1 97 ? -7.227 8.985 -8.114 1.00 96.94 97 ASN A O 1
ATOM 746 N N . VAL A 1 98 ? -6.042 8.989 -10.023 1.00 97.25 98 VAL A N 1
ATOM 747 C CA . VAL A 1 98 ? -7.166 8.601 -10.889 1.00 97.25 98 VAL A CA 1
ATOM 748 C C . VAL A 1 98 ? -7.675 7.200 -10.535 1.00 97.25 98 VAL A C 1
ATOM 750 O O . VAL A 1 98 ? -8.883 7.021 -10.386 1.00 97.25 98 VAL A O 1
ATOM 753 N N . LEU A 1 99 ? -6.781 6.232 -10.310 1.00 97.25 99 LEU A N 1
ATOM 754 C CA . LEU A 1 99 ? -7.165 4.889 -9.872 1.00 97.25 99 LEU A CA 1
ATOM 755 C C . LEU A 1 99 ? -7.974 4.937 -8.568 1.00 97.25 99 LEU A C 1
ATOM 757 O O . LEU A 1 99 ? -9.017 4.300 -8.466 1.00 97.25 99 LEU A O 1
ATOM 761 N N . GLY A 1 100 ? -7.532 5.712 -7.577 1.00 94.94 100 GLY A N 1
ATOM 762 C CA . GLY A 1 100 ? -8.204 5.783 -6.277 1.00 94.94 100 GLY A CA 1
ATOM 763 C C . GLY A 1 100 ? -9.499 6.603 -6.272 1.00 94.94 100 GL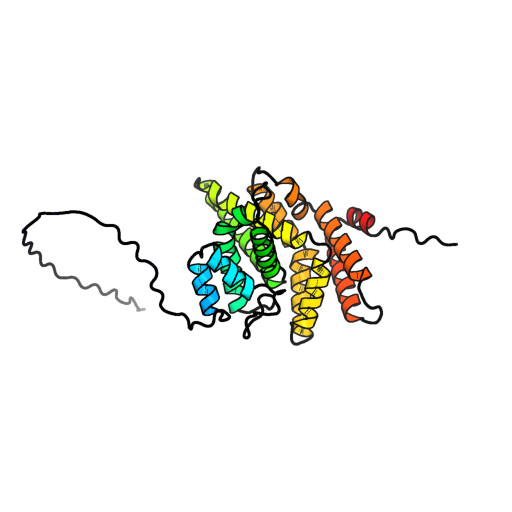Y A C 1
ATOM 764 O O . GLY A 1 100 ? -10.430 6.267 -5.548 1.00 94.94 100 GLY A O 1
ATOM 765 N N . THR A 1 101 ? -9.594 7.652 -7.096 1.00 94.25 101 THR A N 1
ATOM 766 C CA . THR A 1 101 ? -10.743 8.582 -7.080 1.00 94.25 101 THR A CA 1
ATOM 767 C C . THR A 1 101 ? -11.805 8.295 -8.137 1.00 94.25 101 THR A C 1
ATOM 769 O O . THR A 1 101 ? -12.944 8.722 -7.968 1.00 94.25 101 THR A O 1
ATOM 772 N N . ILE A 1 102 ? -11.457 7.584 -9.212 1.00 94.19 102 ILE A N 1
ATOM 773 C CA . ILE A 1 102 ? -12.378 7.244 -10.304 1.00 94.19 102 ILE A CA 1
ATOM 774 C C . ILE A 1 102 ? -12.536 5.728 -10.389 1.00 94.19 102 ILE A C 1
ATOM 776 O O . ILE A 1 102 ? -13.635 5.209 -10.217 1.00 94.19 102 ILE A O 1
ATOM 780 N N . THR A 1 103 ? -11.436 5.000 -10.589 1.00 94.75 103 THR A N 1
ATOM 781 C CA . THR A 1 103 ? -11.498 3.556 -10.866 1.00 94.75 103 THR A CA 1
ATOM 782 C C . THR A 1 103 ? -12.010 2.746 -9.677 1.00 94.75 103 THR A C 1
ATOM 784 O O . THR A 1 103 ? -12.811 1.831 -9.854 1.00 94.75 103 THR A O 1
ATOM 787 N N . VAL A 1 104 ? -11.571 3.067 -8.459 1.00 94.75 104 VAL A N 1
ATOM 788 C CA . VAL A 1 104 ? -12.015 2.372 -7.246 1.00 94.75 104 VAL A CA 1
ATOM 789 C C . VAL A 1 104 ? -13.523 2.549 -7.023 1.00 94.75 104 VAL A C 1
ATOM 791 O O . VAL A 1 104 ? -14.199 1.522 -6.979 1.00 94.75 104 VAL A O 1
ATOM 794 N N . PRO A 1 105 ? -14.086 3.773 -6.958 1.00 91.50 105 PRO A N 1
ATOM 795 C CA . PRO A 1 105 ? -15.531 3.942 -6.802 1.00 91.50 105 PRO A CA 1
ATOM 796 C C . PRO A 1 105 ? -16.366 3.273 -7.903 1.00 91.50 105 PRO A C 1
ATOM 798 O O . PRO A 1 105 ? -17.439 2.748 -7.614 1.00 91.50 105 PRO A O 1
ATOM 801 N N . ASP A 1 106 ? -15.883 3.268 -9.149 1.00 91.44 106 ASP A N 1
ATOM 802 C CA . ASP A 1 106 ? -16.655 2.758 -10.288 1.00 91.44 106 ASP A CA 1
ATOM 803 C C . ASP A 1 106 ? -16.599 1.219 -10.422 1.00 91.44 106 ASP A C 1
ATOM 805 O O . ASP A 1 106 ? -17.551 0.607 -10.911 1.00 91.44 106 ASP A O 1
ATOM 809 N N . HIS A 1 107 ? -15.515 0.563 -9.979 1.00 92.38 107 HIS A N 1
ATOM 810 C CA . HIS A 1 107 ? -15.286 -0.867 -10.255 1.00 92.38 107 HIS A CA 1
ATOM 811 C C . HIS A 1 107 ? -15.028 -1.743 -9.026 1.00 92.38 107 HIS A C 1
ATOM 813 O O . HIS A 1 107 ? -15.141 -2.966 -9.118 1.00 92.38 107 HIS A O 1
ATOM 819 N N . TRP A 1 108 ? -14.671 -1.186 -7.868 1.00 92.44 108 TRP A N 1
ATOM 820 C CA . TRP A 1 108 ? -14.217 -2.012 -6.746 1.00 92.44 108 TRP A CA 1
ATOM 821 C C . TRP A 1 108 ? -15.291 -2.974 -6.229 1.00 92.44 108 TRP A C 1
ATOM 823 O O . TRP A 1 108 ? -14.990 -4.137 -5.962 1.00 92.44 108 TRP A O 1
ATOM 833 N N . ALA A 1 109 ? -16.550 -2.535 -6.150 1.00 89.00 109 ALA A N 1
ATOM 834 C CA . ALA A 1 109 ? -17.651 -3.373 -5.679 1.00 89.00 109 ALA A CA 1
ATOM 835 C C . ALA A 1 109 ? -17.843 -4.643 -6.531 1.00 89.00 109 ALA A C 1
ATOM 837 O O . ALA A 1 109 ? -18.074 -5.721 -5.980 1.00 89.00 109 ALA A O 1
ATOM 838 N N . SER A 1 110 ? -17.703 -4.543 -7.860 1.00 89.25 110 SER A N 1
ATOM 839 C CA . SER A 1 110 ? -17.820 -5.697 -8.761 1.00 89.25 110 SER A CA 1
ATOM 840 C C . SER A 1 110 ? -16.588 -6.601 -8.688 1.00 89.25 110 SER A C 1
ATOM 842 O O . SER A 1 110 ? -16.727 -7.819 -8.604 1.00 89.25 110 SER A O 1
ATOM 844 N N . LEU A 1 111 ? -15.389 -6.015 -8.616 1.00 89.19 111 LEU A N 1
ATOM 845 C CA . LEU A 1 111 ? -14.126 -6.751 -8.488 1.00 89.19 111 LEU A CA 1
ATOM 846 C C . LEU A 1 111 ? -13.987 -7.478 -7.143 1.00 89.19 111 LEU A C 1
ATOM 848 O O . LEU A 1 111 ? -13.350 -8.528 -7.058 1.00 89.19 111 LEU A O 1
ATOM 852 N N . ASN A 1 112 ? -14.558 -6.918 -6.076 1.00 84.25 112 ASN A N 1
ATOM 853 C CA . ASN A 1 112 ? -14.468 -7.443 -4.714 1.00 84.25 112 ASN A CA 1
ATOM 854 C C . ASN A 1 112 ? -15.647 -8.356 -4.332 1.00 84.25 112 ASN A C 1
ATOM 856 O O . ASN A 1 112 ? -15.665 -8.900 -3.223 1.00 84.25 112 ASN A O 1
ATOM 860 N N . ALA A 1 113 ? -16.626 -8.547 -5.222 1.00 77.69 113 ALA A N 1
ATOM 861 C CA . ALA A 1 113 ? -17.764 -9.422 -4.981 1.00 77.69 113 ALA A CA 1
ATOM 862 C C . ALA A 1 113 ? -17.290 -10.871 -4.756 1.00 77.69 113 ALA A C 1
ATOM 864 O O . ALA A 1 113 ? -16.887 -11.569 -5.681 1.00 77.69 113 ALA A O 1
ATOM 865 N N . ARG A 1 114 ? -17.360 -11.349 -3.506 1.00 62.88 114 ARG A N 1
ATOM 866 C CA . ARG A 1 114 ? -16.971 -12.719 -3.107 1.00 62.88 114 ARG A CA 1
ATOM 867 C 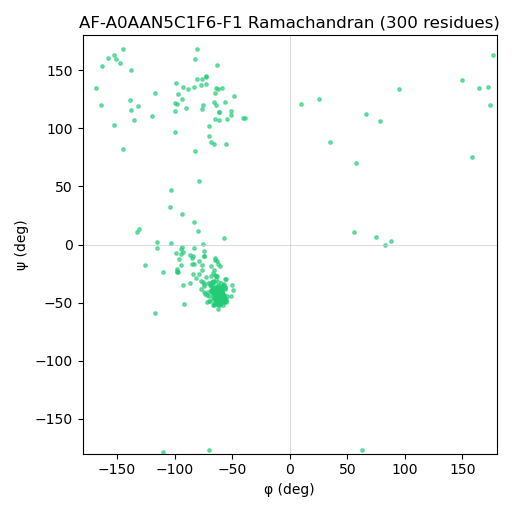C . ARG A 1 114 ? -18.043 -13.782 -3.411 1.00 62.88 114 ARG A C 1
ATOM 869 O O . ARG A 1 114 ? -17.968 -14.895 -2.896 1.00 62.88 114 ARG A O 1
ATOM 876 N N . SER A 1 115 ? -19.072 -13.447 -4.188 1.00 55.22 115 SER A N 1
ATOM 877 C CA . SER A 1 115 ? -20.212 -14.330 -4.449 1.00 55.22 115 SER A CA 1
ATOM 878 C C . SER A 1 115 ? -19.911 -15.374 -5.536 1.00 55.22 115 SER A C 1
ATOM 880 O O . SER A 1 115 ? -18.924 -15.276 -6.266 1.00 55.22 115 SER A O 1
ATOM 882 N N . LYS A 1 116 ? -20.806 -16.367 -5.674 1.00 54.38 116 LYS A N 1
ATOM 883 C CA . LYS A 1 116 ? -20.768 -17.485 -6.647 1.00 54.38 116 LYS A CA 1
ATOM 884 C C . LYS A 1 116 ? -20.696 -17.074 -8.140 1.00 54.38 116 LYS A C 1
ATOM 886 O O . LYS A 1 116 ? -20.784 -17.948 -8.994 1.00 54.38 116 LYS A O 1
ATOM 891 N N . GLY A 1 117 ? -20.551 -15.784 -8.457 1.00 58.38 117 GLY A N 1
ATOM 892 C CA . GLY A 1 117 ? -20.386 -15.242 -9.811 1.00 58.38 117 GLY A CA 1
ATOM 893 C C . GLY A 1 117 ? -19.039 -14.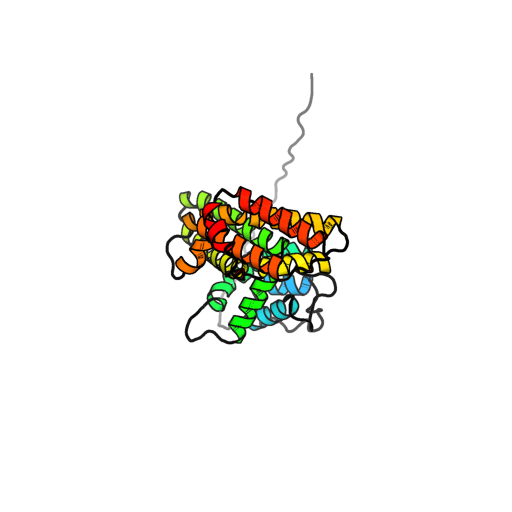557 -10.082 1.00 58.38 117 GLY A C 1
ATOM 894 O O . GLY A 1 117 ? -18.860 -14.044 -11.181 1.00 58.38 117 GLY A O 1
ATOM 895 N N . SER A 1 118 ? -18.100 -14.527 -9.124 1.00 69.62 118 SER A N 1
ATOM 896 C CA . SER A 1 118 ? -16.761 -13.956 -9.348 1.00 69.62 118 SER A CA 1
ATOM 897 C C . SER A 1 118 ? -16.005 -14.759 -10.407 1.00 69.62 118 SER A C 1
ATOM 899 O O . SER A 1 118 ? -15.778 -15.961 -10.243 1.00 69.62 118 SER A O 1
ATOM 901 N N . THR A 1 119 ? -15.615 -14.106 -11.501 1.00 80.94 119 THR A N 1
ATOM 902 C CA . THR A 1 119 ? -14.860 -14.772 -12.568 1.00 80.94 119 THR A CA 1
ATOM 903 C C . THR A 1 119 ? -13.367 -14.832 -12.229 1.00 80.94 119 THR A C 1
ATOM 905 O O . THR A 1 119 ? -12.853 -14.064 -11.410 1.00 80.94 119 THR A O 1
ATOM 908 N N . SER A 1 120 ? -12.624 -15.742 -12.870 1.00 84.81 120 SER A N 1
ATOM 909 C CA . SER A 1 120 ? -11.154 -15.761 -12.755 1.00 84.81 120 SER A CA 1
ATOM 910 C C . SER A 1 120 ? -10.545 -14.412 -13.160 1.00 84.81 120 SER A C 1
ATOM 912 O O . SER A 1 120 ? -9.618 -13.937 -12.507 1.00 84.81 120 SER A O 1
ATOM 914 N N . GLU A 1 121 ? -11.129 -13.759 -14.166 1.00 87.00 121 GLU A N 1
ATOM 915 C CA . GLU A 1 121 ? -10.708 -12.440 -14.635 1.00 87.00 121 GLU A CA 1
ATOM 916 C C . GLU A 1 121 ? -10.938 -11.340 -13.588 1.00 87.00 121 GLU A C 1
ATOM 918 O O . GLU A 1 121 ? -10.037 -10.540 -13.361 1.00 87.00 121 GLU A O 1
ATOM 923 N N . ASP A 1 122 ? -12.059 -11.337 -12.853 1.00 88.69 122 ASP A N 1
ATOM 924 C CA . ASP A 1 122 ? -12.282 -10.343 -11.781 1.00 88.69 122 ASP A CA 1
ATOM 925 C C . ASP A 1 122 ? -11.214 -10.437 -10.690 1.00 88.69 122 ASP A C 1
ATOM 927 O O . ASP A 1 122 ? -10.709 -9.426 -10.205 1.00 88.69 122 ASP A O 1
ATOM 931 N N . ASN A 1 123 ? -10.813 -11.661 -10.340 1.00 89.56 123 ASN A N 1
ATOM 932 C CA . ASN A 1 123 ? -9.759 -11.883 -9.357 1.00 89.56 123 ASN A CA 1
ATOM 933 C C . ASN A 1 123 ? -8.391 -11.402 -9.859 1.00 89.56 123 ASN A C 1
ATOM 935 O O . ASN A 1 123 ? -7.622 -10.841 -9.073 1.00 89.56 123 ASN A O 1
ATOM 939 N N . LYS A 1 124 ? -8.095 -11.573 -11.155 1.00 91.81 124 LYS A N 1
ATOM 940 C CA . LYS A 1 124 ? -6.871 -11.048 -11.779 1.00 91.81 124 LYS A CA 1
ATOM 941 C C . LYS A 1 124 ? -6.862 -9.523 -11.792 1.00 91.81 124 LYS A C 1
ATOM 943 O O . LYS A 1 124 ? -5.877 -8.934 -11.353 1.00 91.81 124 LYS A O 1
ATOM 948 N N . LEU A 1 125 ? -7.960 -8.890 -12.207 1.00 93.62 125 LEU A N 1
ATOM 949 C CA . LEU A 1 125 ? -8.095 -7.430 -12.225 1.00 93.62 125 LEU A CA 1
ATOM 950 C C . LEU A 1 125 ? -8.003 -6.839 -10.821 1.00 93.62 125 LEU A C 1
ATOM 952 O O . LEU A 1 125 ? -7.248 -5.895 -10.592 1.00 93.62 125 LEU A O 1
ATOM 956 N N . ARG A 1 126 ? -8.681 -7.453 -9.847 1.00 94.44 126 ARG A N 1
ATOM 957 C CA . ARG A 1 126 ? -8.550 -7.099 -8.431 1.00 94.44 126 ARG A CA 1
ATOM 958 C C . ARG A 1 126 ? -7.097 -7.195 -7.966 1.00 94.44 126 ARG A C 1
ATOM 960 O O . ARG A 1 126 ? -6.604 -6.283 -7.309 1.00 94.44 126 ARG A O 1
ATOM 967 N N . ALA A 1 127 ? -6.396 -8.276 -8.308 1.00 94.31 127 ALA A N 1
ATOM 968 C CA . ALA A 1 127 ? -4.995 -8.450 -7.941 1.00 94.31 127 ALA A CA 1
ATOM 969 C C . ALA A 1 127 ? -4.066 -7.443 -8.641 1.00 94.31 127 ALA A C 1
ATOM 971 O O . ALA A 1 127 ? -3.114 -6.974 -8.021 1.00 94.31 127 ALA A O 1
ATOM 972 N N . ALA A 1 128 ? -4.309 -7.111 -9.912 1.00 95.69 128 ALA A N 1
ATOM 973 C CA . ALA A 1 128 ? -3.563 -6.089 -10.651 1.00 95.69 128 ALA A CA 1
ATOM 974 C C . ALA A 1 128 ? -3.752 -4.700 -10.026 1.00 95.69 128 ALA A C 1
ATOM 976 O O . ALA A 1 128 ? -2.768 -4.026 -9.723 1.00 95.69 128 ALA A O 1
ATOM 977 N N . LEU A 1 129 ? -4.995 -4.324 -9.712 1.00 96.69 129 LEU A N 1
ATOM 978 C CA . LEU A 1 129 ? -5.307 -3.067 -9.034 1.00 96.69 129 LEU A CA 1
ATOM 979 C C . LEU A 1 129 ? -4.619 -2.972 -7.662 1.00 96.69 129 LEU A C 1
ATOM 981 O O . LEU A 1 129 ? -3.980 -1.969 -7.356 1.00 96.69 129 LEU A O 1
ATOM 985 N N . LEU A 1 130 ? -4.683 -4.030 -6.846 1.00 96.75 130 LEU A N 1
ATOM 986 C CA . LEU A 1 130 ? -4.002 -4.064 -5.544 1.00 96.75 130 LEU A CA 1
ATOM 987 C C . LEU A 1 130 ? -2.476 -3.945 -5.676 1.00 96.75 130 LEU A C 1
ATOM 989 O O . LEU A 1 130 ? -1.834 -3.295 -4.848 1.00 96.75 130 LEU A O 1
ATOM 993 N N . ARG A 1 131 ? -1.884 -4.543 -6.715 1.00 95.81 131 ARG A N 1
ATOM 994 C CA . ARG A 1 131 ? -0.443 -4.442 -6.979 1.00 95.81 131 ARG A CA 1
ATOM 995 C C . ARG A 1 131 ? -0.026 -3.053 -7.451 1.00 95.81 131 ARG A C 1
ATOM 997 O O . ARG A 1 131 ? 1.034 -2.604 -7.031 1.00 95.81 131 ARG A O 1
ATOM 1004 N N . CYS A 1 132 ? -0.870 -2.340 -8.198 1.00 96.56 132 CYS A N 1
ATOM 1005 C CA . CYS A 1 132 ? -0.630 -0.934 -8.549 1.00 96.56 132 CYS A CA 1
ATOM 1006 C C . CYS A 1 132 ? -0.435 -0.057 -7.299 1.00 96.56 132 CYS A C 1
ATOM 1008 O O . CYS A 1 132 ? 0.427 0.817 -7.282 1.00 96.56 132 CYS A O 1
ATOM 1010 N N . PHE A 1 133 ? -1.192 -0.320 -6.228 1.00 97.44 133 PHE A N 1
ATOM 1011 C CA . PHE A 1 133 ? -1.064 0.400 -4.957 1.00 97.44 133 PHE A CA 1
ATOM 1012 C C . PHE A 1 133 ? -0.011 -0.181 -3.997 1.00 97.44 133 PHE A C 1
ATOM 1014 O O . PHE A 1 133 ? 0.268 0.445 -2.973 1.00 97.44 133 PHE A O 1
ATOM 1021 N N . SER A 1 134 ? 0.569 -1.355 -4.282 1.00 96.06 134 SER A N 1
ATOM 1022 C CA . SER A 1 134 ? 1.513 -2.064 -3.393 1.00 96.06 134 SER A CA 1
ATOM 1023 C C . SER A 1 134 ? 2.924 -1.463 -3.448 1.00 96.06 134 SER A C 1
ATOM 1025 O O . SER A 1 134 ? 3.903 -2.152 -3.715 1.00 96.06 134 SER A O 1
ATOM 1027 N N . SER A 1 135 ? 3.021 -0.161 -3.203 1.00 96.38 135 SER A N 1
ATOM 1028 C CA . SER A 1 135 ? 4.249 0.630 -3.197 1.00 96.38 135 SER A CA 1
ATOM 1029 C C . SER A 1 135 ? 4.172 1.716 -2.123 1.00 96.38 135 SER A C 1
ATOM 1031 O O . SER A 1 135 ? 3.100 1.999 -1.579 1.00 96.38 135 SER A O 1
ATOM 1033 N N . VAL A 1 136 ? 5.299 2.368 -1.821 1.00 96.00 136 VAL A N 1
ATOM 1034 C CA . VAL A 1 136 ? 5.334 3.462 -0.834 1.00 96.00 136 VAL A CA 1
ATOM 1035 C C . VAL A 1 136 ? 4.401 4.603 -1.249 1.00 96.00 136 VAL A C 1
ATOM 1037 O O . VAL A 1 136 ? 3.595 5.070 -0.446 1.00 96.00 136 VAL A O 1
ATOM 1040 N N . CYS A 1 137 ? 4.457 5.025 -2.516 1.00 95.50 137 CYS A N 1
ATOM 1041 C CA . CYS A 1 137 ? 3.593 6.084 -3.038 1.00 95.50 137 CYS A CA 1
ATOM 1042 C C . CYS A 1 137 ? 2.122 5.650 -3.148 1.00 95.50 137 CYS A C 1
ATOM 1044 O O . CYS A 1 137 ? 1.241 6.464 -2.871 1.00 95.50 137 CYS A O 1
ATOM 1046 N N . GLY A 1 138 ? 1.848 4.384 -3.480 1.00 96.81 138 GLY A N 1
ATOM 1047 C CA . GLY A 1 138 ? 0.497 3.823 -3.543 1.00 96.81 138 GLY A CA 1
ATOM 1048 C C . GLY A 1 138 ? -0.208 3.827 -2.189 1.00 96.81 138 GLY A C 1
ATOM 1049 O O . GLY A 1 138 ? -1.315 4.356 -2.070 1.00 96.81 138 GLY A O 1
ATOM 1050 N N . ILE A 1 139 ? 0.461 3.333 -1.144 1.00 96.81 139 ILE A N 1
ATOM 1051 C CA . ILE A 1 139 ? -0.071 3.341 0.228 1.00 96.81 139 ILE A CA 1
ATOM 1052 C C . ILE A 1 139 ? -0.293 4.780 0.705 1.00 96.81 139 ILE A C 1
ATOM 1054 O O . ILE A 1 139 ? -1.373 5.106 1.202 1.00 96.81 139 ILE A O 1
ATOM 1058 N N . SER A 1 140 ? 0.689 5.666 0.512 1.00 95.25 140 SER A N 1
ATOM 1059 C CA . SER A 1 140 ? 0.561 7.077 0.899 1.00 95.25 140 SER A CA 1
ATOM 1060 C C . SER A 1 140 ? -0.574 7.792 0.158 1.00 95.25 140 SER A C 1
ATOM 1062 O O . SER A 1 140 ? -1.266 8.621 0.757 1.00 95.25 140 SER A O 1
ATOM 1064 N N . CYS A 1 141 ? -0.811 7.455 -1.113 1.00 96.31 141 CYS A N 1
ATOM 1065 C CA . CYS A 1 141 ? -1.928 7.973 -1.900 1.00 96.31 141 CYS A CA 1
ATOM 1066 C C . CYS A 1 141 ? -3.277 7.561 -1.288 1.00 96.31 141 CYS A C 1
ATOM 1068 O O . CYS A 1 141 ? -4.087 8.433 -0.966 1.00 96.31 141 CYS A O 1
ATOM 1070 N N . LEU A 1 142 ? -3.477 6.264 -1.024 1.00 96.94 142 LEU A N 1
ATOM 1071 C CA . LEU A 1 142 ? -4.711 5.744 -0.418 1.00 96.94 142 LEU A CA 1
ATOM 1072 C C . LEU A 1 142 ? -4.984 6.360 0.960 1.00 96.94 142 LEU A C 1
ATOM 1074 O O . LEU A 1 142 ? -6.107 6.767 1.250 1.00 96.94 142 LEU A O 1
ATOM 1078 N N . VAL A 1 143 ? -3.956 6.485 1.804 1.00 96.25 143 VAL A N 1
ATOM 1079 C CA . VAL A 1 143 ? -4.088 7.106 3.133 1.00 96.25 143 VAL A CA 1
ATOM 1080 C C . VAL A 1 143 ? -4.461 8.586 3.022 1.00 96.25 143 VAL A C 1
ATOM 1082 O O . VAL A 1 143 ? -5.275 9.082 3.802 1.00 96.25 143 VAL A O 1
ATOM 1085 N N . THR A 1 144 ? -3.885 9.307 2.059 1.00 96.00 144 THR A N 1
ATOM 1086 C CA . THR A 1 144 ? -4.195 10.726 1.832 1.00 96.00 144 THR A CA 1
ATOM 1087 C C . THR A 1 144 ? -5.635 10.909 1.359 1.00 96.00 144 THR A C 1
ATOM 1089 O O . THR A 1 144 ? -6.351 11.761 1.888 1.00 96.00 144 THR A O 1
ATOM 1092 N N . GLN A 1 145 ? -6.088 10.070 0.425 1.00 95.62 145 GLN A N 1
ATOM 1093 C CA . GLN A 1 145 ? -7.477 10.065 -0.036 1.00 95.62 145 GLN A CA 1
ATOM 1094 C C . GLN A 1 145 ? -8.446 9.720 1.099 1.00 95.62 145 GLN A C 1
ATOM 1096 O O . GLN A 1 145 ? -9.434 10.426 1.292 1.00 95.62 145 GLN A O 1
ATOM 1101 N N . LEU A 1 146 ? -8.126 8.713 1.918 1.00 96.06 146 LEU A N 1
ATOM 1102 C CA . LEU A 1 146 ? -8.940 8.344 3.074 1.00 96.06 146 LEU A CA 1
ATOM 1103 C C . LEU A 1 146 ? -9.100 9.517 4.051 1.00 96.06 146 LEU A C 1
ATOM 1105 O O . LEU A 1 146 ? -10.214 9.822 4.468 1.00 96.06 146 LEU A O 1
ATOM 1109 N N . ARG A 1 147 ? -8.013 10.233 4.365 1.00 95.56 147 ARG A N 1
ATOM 1110 C CA . ARG A 1 147 ? -8.064 11.438 5.214 1.00 95.56 147 ARG A CA 1
ATOM 1111 C C . ARG A 1 147 ? -8.898 12.562 4.606 1.00 95.56 147 ARG A C 1
ATOM 1113 O O . ARG A 1 147 ? -9.641 13.223 5.328 1.00 95.56 147 ARG A O 1
ATOM 1120 N N . SER A 1 148 ? -8.804 12.767 3.294 1.00 94.69 148 SER A N 1
ATOM 1121 C CA . SER A 1 148 ? -9.633 13.749 2.587 1.00 94.69 148 SER A CA 1
ATOM 1122 C C . SER A 1 148 ? -11.126 13.407 2.686 1.00 94.69 148 SER A C 1
ATOM 1124 O O . SER A 1 148 ? -11.947 14.282 2.980 1.00 94.69 148 SER A O 1
ATOM 1126 N N . LEU A 1 149 ? -11.480 12.126 2.542 1.00 93.06 149 LEU A N 1
ATOM 1127 C CA . LEU A 1 149 ? -12.855 11.654 2.704 1.00 93.06 149 LEU A CA 1
ATOM 1128 C C . LEU A 1 149 ? -13.351 11.780 4.146 1.00 93.06 149 LEU A C 1
ATOM 1130 O O . LEU A 1 149 ? -14.481 12.217 4.348 1.00 93.06 149 LEU A O 1
ATOM 1134 N N . ILE A 1 150 ? -12.515 11.475 5.144 1.00 93.06 150 ILE A N 1
ATOM 1135 C CA . ILE A 1 150 ? -12.825 11.694 6.569 1.00 93.06 150 ILE A CA 1
ATOM 1136 C C . ILE A 1 150 ? -13.156 13.170 6.823 1.00 93.06 150 ILE A C 1
ATOM 1138 O O . ILE A 1 150 ? -14.181 13.482 7.434 1.00 93.06 150 ILE A O 1
ATOM 1142 N N . ALA A 1 151 ? -12.308 14.086 6.341 1.00 92.69 151 ALA A N 1
ATOM 1143 C CA . ALA A 1 151 ? -12.522 15.523 6.499 1.00 92.69 151 ALA A CA 1
ATOM 1144 C C . ALA A 1 151 ? -13.838 15.965 5.839 1.00 92.69 151 ALA A C 1
ATOM 1146 O O . ALA A 1 151 ? -14.658 16.633 6.467 1.00 92.69 151 ALA A O 1
ATOM 1147 N N . THR A 1 152 ? -14.083 15.504 4.611 1.00 89.94 152 THR A N 1
ATOM 1148 C CA . THR A 1 152 ? -15.311 15.801 3.861 1.00 89.94 152 THR A CA 1
ATOM 1149 C C . THR A 1 152 ? -16.554 15.259 4.568 1.00 89.94 152 THR A C 1
ATOM 1151 O O . THR A 1 152 ? -17.545 15.975 4.710 1.00 89.94 152 THR A O 1
ATOM 1154 N N . ALA A 1 153 ? -16.507 14.019 5.064 1.00 88.31 153 ALA A N 1
ATOM 1155 C CA . ALA A 1 153 ? -17.611 13.388 5.779 1.00 88.31 153 ALA A CA 1
ATOM 1156 C C . ALA A 1 153 ? -18.005 14.194 7.027 1.00 88.31 153 ALA A C 1
ATOM 1158 O O . ALA A 1 153 ? -19.192 14.446 7.242 1.00 88.31 153 ALA A O 1
ATOM 1159 N N . ARG A 1 154 ? -17.021 14.690 7.787 1.00 85.81 154 ARG A N 1
ATOM 1160 C CA . ARG A 1 154 ? -17.252 15.547 8.961 1.00 85.81 154 ARG A CA 1
ATOM 1161 C C . ARG A 1 154 ? -17.831 16.910 8.623 1.00 85.81 154 ARG A C 1
ATOM 1163 O O . ARG A 1 154 ? -18.689 17.390 9.351 1.00 85.81 154 ARG A O 1
ATOM 1170 N N . SER A 1 155 ? -17.392 17.531 7.533 1.00 83.88 155 SER A N 1
ATOM 1171 C CA . SER A 1 155 ? -17.988 18.790 7.077 1.00 83.88 155 SER A CA 1
ATOM 1172 C C . SER A 1 155 ? -19.418 18.583 6.559 1.00 83.88 155 SER A C 1
ATOM 1174 O O . SER A 1 155 ? -20.275 19.444 6.732 1.00 83.88 155 SER A O 1
ATOM 1176 N N . SER A 1 156 ? -19.699 17.423 5.956 1.00 73.38 156 SER A N 1
ATOM 1177 C CA . SER A 1 156 ? -20.996 17.100 5.346 1.00 73.38 156 SER A CA 1
ATOM 1178 C C . SER A 1 156 ? -22.066 16.592 6.318 1.00 73.38 156 SER A C 1
ATOM 1180 O O . SER A 1 156 ? -23.249 16.620 5.971 1.00 73.38 156 SER A O 1
ATOM 1182 N N . SER A 1 157 ? -21.697 16.163 7.532 1.00 58.94 157 SER A N 1
ATOM 1183 C CA . SER A 1 157 ? -22.659 15.750 8.569 1.00 58.94 157 SER A CA 1
ATOM 1184 C C . SER A 1 157 ? -23.575 16.899 9.016 1.00 58.94 157 SER A C 1
ATOM 1186 O O . SER A 1 157 ? -24.633 16.648 9.584 1.00 58.94 157 SER A O 1
ATOM 1188 N N . GLN A 1 158 ? -23.232 18.147 8.671 1.00 55.22 158 GLN A N 1
ATOM 1189 C CA . GLN A 1 158 ? -24.096 19.321 8.825 1.00 55.22 158 GLN A CA 1
ATOM 1190 C C . GLN A 1 158 ? -25.097 19.533 7.668 1.00 55.22 158 GLN A C 1
ATOM 1192 O O . GLN A 1 158 ? -25.974 20.383 7.782 1.00 55.22 158 GLN A O 1
ATOM 1197 N N . GLN A 1 159 ? -24.992 18.792 6.553 1.00 53.28 159 GLN A N 1
ATOM 1198 C CA . GLN A 1 159 ? -25.731 19.055 5.300 1.00 53.28 159 GLN A CA 1
ATOM 1199 C C . GLN A 1 159 ? -26.408 17.820 4.658 1.00 53.28 159 GLN A C 1
ATOM 1201 O O . GLN A 1 159 ? -26.865 17.893 3.519 1.00 53.28 159 GLN A O 1
ATOM 1206 N N . GLY A 1 160 ? -26.491 16.674 5.345 1.00 52.72 160 GLY A N 1
ATOM 1207 C CA . GLY A 1 160 ? -27.333 15.537 4.922 1.00 52.72 160 GLY A CA 1
ATOM 1208 C C . GLY A 1 160 ? -26.837 14.687 3.735 1.00 52.72 160 GLY A C 1
ATOM 1209 O O . GLY A 1 160 ? -27.547 13.782 3.310 1.00 52.72 160 GLY A O 1
ATOM 1210 N N . LYS A 1 161 ? -25.618 14.909 3.213 1.00 53.81 161 LYS A N 1
ATOM 1211 C CA . LYS A 1 161 ? -25.009 14.132 2.099 1.00 53.81 161 LYS A CA 1
ATOM 1212 C C . LYS A 1 161 ? -24.112 12.963 2.554 1.00 53.81 161 LYS A C 1
ATOM 1214 O O . LYS A 1 161 ? -23.196 12.563 1.839 1.00 53.81 161 LYS A O 1
ATOM 1219 N N . ALA A 1 162 ? -24.352 12.414 3.744 1.00 60.88 162 ALA A N 1
ATOM 1220 C CA . ALA A 1 162 ? -23.435 11.479 4.405 1.00 60.88 162 ALA A CA 1
ATOM 1221 C C . ALA A 1 162 ? -23.247 10.119 3.692 1.00 60.88 162 ALA A C 1
ATOM 1223 O O . ALA A 1 162 ? -22.234 9.462 3.906 1.00 60.88 162 ALA A O 1
ATOM 1224 N N . SER A 1 163 ? -24.176 9.684 2.834 1.00 68.06 163 SER A N 1
ATOM 1225 C CA . SER A 1 163 ? -24.176 8.311 2.300 1.00 68.06 163 SER A CA 1
ATOM 1226 C C . SER A 1 163 ? -23.100 8.029 1.241 1.00 68.06 163 SER A C 1
ATOM 1228 O O . SER A 1 163 ? -22.564 6.924 1.196 1.00 68.06 163 SER A O 1
ATOM 1230 N N . GLY A 1 164 ? -22.743 9.007 0.400 1.00 78.06 164 GLY A N 1
ATOM 1231 C CA . GLY A 1 164 ? -21.775 8.800 -0.689 1.00 78.06 164 GLY A CA 1
ATOM 1232 C C . GLY A 1 164 ? -20.325 8.677 -0.209 1.00 78.06 164 GLY A C 1
ATOM 1233 O O . GLY A 1 164 ? -19.591 7.794 -0.650 1.00 78.06 164 GLY A O 1
ATOM 1234 N N . SER A 1 165 ? -19.918 9.527 0.739 1.00 83.06 165 SER A N 1
ATOM 1235 C CA . SER A 1 165 ? -18.574 9.485 1.330 1.00 83.06 165 SER A CA 1
ATOM 1236 C C . SER A 1 165 ? -18.358 8.227 2.171 1.00 83.06 165 SER A C 1
ATOM 1238 O O . SER A 1 165 ? -17.258 7.683 2.174 1.00 83.06 165 SER A O 1
ATOM 1240 N N . GLN A 1 166 ? -19.407 7.712 2.821 1.00 88.50 166 GLN A N 1
ATOM 1241 C CA . GLN A 1 166 ? -19.353 6.448 3.558 1.00 88.50 166 GLN A CA 1
ATOM 1242 C C . GLN A 1 166 ? -18.996 5.262 2.661 1.00 88.50 166 GLN A C 1
ATOM 1244 O O . GLN A 1 166 ? -18.135 4.470 3.035 1.00 88.50 166 GLN A O 1
ATOM 1249 N N . ILE A 1 167 ? -19.606 5.150 1.477 1.00 89.19 167 ILE A N 1
ATOM 1250 C CA . ILE A 1 167 ? -19.302 4.065 0.530 1.00 89.19 167 ILE A CA 1
ATOM 1251 C C . ILE A 1 167 ? -17.832 4.132 0.102 1.00 89.19 167 ILE A C 1
ATOM 1253 O O . ILE A 1 167 ? -17.116 3.143 0.221 1.00 89.19 167 ILE A O 1
ATOM 1257 N N . GLN A 1 168 ? -17.345 5.316 -0.276 1.00 91.31 168 GLN A N 1
ATOM 1258 C CA . GLN A 1 168 ? -15.946 5.487 -0.684 1.00 91.31 168 GLN A CA 1
ATOM 1259 C C . GLN A 1 168 ? -14.961 5.196 0.460 1.00 91.31 168 GLN A C 1
ATOM 1261 O O . GLN A 1 168 ? -13.919 4.580 0.242 1.00 91.31 168 GLN A O 1
ATOM 1266 N N . ILE A 1 169 ? -15.297 5.583 1.697 1.00 93.38 169 ILE A N 1
ATOM 1267 C CA . ILE A 1 169 ? -14.509 5.230 2.887 1.00 93.38 169 ILE A CA 1
ATOM 1268 C C . ILE A 1 169 ? -14.442 3.705 3.055 1.00 93.38 169 ILE A C 1
ATOM 1270 O O . ILE A 1 169 ? -13.358 3.168 3.290 1.00 93.38 169 ILE A O 1
ATOM 1274 N N . ARG A 1 170 ? -15.570 2.995 2.908 1.00 92.25 170 ARG A N 1
ATOM 1275 C CA . ARG A 1 170 ? -15.620 1.524 2.986 1.00 92.25 170 ARG A CA 1
ATOM 1276 C C . ARG A 1 170 ? -14.752 0.881 1.906 1.00 92.25 170 ARG A C 1
ATOM 1278 O O . ARG A 1 170 ? -13.966 -0.013 2.219 1.00 92.25 170 ARG A O 1
ATOM 1285 N N . ASP A 1 171 ? -14.836 1.364 0.671 1.00 92.88 171 ASP A N 1
ATOM 1286 C CA . ASP A 1 171 ? -14.043 0.841 -0.443 1.00 92.88 171 ASP A CA 1
ATOM 1287 C C . ASP A 1 171 ? -12.543 1.009 -0.180 1.00 92.88 171 ASP A C 1
ATOM 1289 O O . ASP A 1 171 ? -11.801 0.024 -0.208 1.00 92.88 171 ASP A O 1
ATOM 1293 N N . LEU A 1 172 ? -12.092 2.204 0.216 1.00 95.00 172 LEU A N 1
ATOM 1294 C CA . LEU A 1 172 ? -10.683 2.427 0.558 1.00 95.00 172 LEU A CA 1
ATOM 1295 C C . LEU A 1 172 ? -10.218 1.585 1.754 1.00 95.00 172 LEU A C 1
ATOM 1297 O O . LEU A 1 172 ? -9.105 1.056 1.728 1.00 95.00 172 LEU A O 1
ATOM 1301 N N . LEU A 1 173 ? -11.053 1.409 2.784 1.00 95.00 173 LEU A N 1
ATOM 1302 C CA . LEU A 1 173 ? -10.737 0.532 3.916 1.00 95.00 173 LEU A CA 1
ATOM 1303 C C . LEU A 1 173 ? -10.573 -0.927 3.476 1.00 95.00 173 LEU A C 1
ATOM 1305 O O . LEU A 1 173 ? -9.635 -1.602 3.904 1.00 95.00 173 LEU A O 1
ATOM 1309 N N . THR A 1 174 ? -11.455 -1.425 2.608 1.00 94.31 174 THR A N 1
ATOM 1310 C CA . THR A 1 174 ? -11.358 -2.799 2.092 1.00 94.31 174 THR A CA 1
ATOM 1311 C C . THR A 1 174 ? -10.143 -3.000 1.187 1.00 94.31 174 THR A C 1
ATOM 1313 O O . THR A 1 174 ? -9.513 -4.058 1.265 1.00 94.31 174 THR A O 1
ATOM 1316 N N . ILE A 1 175 ? -9.752 -1.991 0.403 1.00 95.31 175 ILE A N 1
ATOM 1317 C CA . ILE A 1 175 ? -8.519 -2.006 -0.397 1.00 95.31 175 ILE A CA 1
ATOM 1318 C C . ILE A 1 175 ? -7.292 -2.017 0.505 1.00 95.31 175 ILE A C 1
ATOM 1320 O O . ILE A 1 175 ? -6.456 -2.906 0.362 1.00 95.31 175 ILE A O 1
ATOM 1324 N N . LEU A 1 176 ? -7.191 -1.084 1.459 1.00 96.00 176 LEU A N 1
ATOM 1325 C CA . LEU A 1 176 ? -6.077 -1.029 2.410 1.00 96.00 176 LEU A CA 1
ATOM 1326 C C . LEU A 1 176 ? -5.958 -2.342 3.187 1.00 96.00 176 LEU A C 1
ATOM 1328 O O . LEU A 1 176 ? -4.866 -2.886 3.309 1.00 96.00 176 LEU A O 1
ATOM 1332 N N . SER A 1 177 ? -7.079 -2.906 3.639 1.00 95.44 177 SER A N 1
ATOM 1333 C CA . SER A 1 177 ? -7.091 -4.214 4.289 1.00 95.44 177 SER A CA 1
ATOM 1334 C C . SER A 1 177 ? -6.565 -5.323 3.380 1.00 95.44 177 SER A C 1
ATOM 1336 O O . SER A 1 177 ? -5.676 -6.072 3.778 1.00 95.44 177 SER A O 1
ATOM 1338 N N . ALA A 1 178 ? -7.072 -5.425 2.148 1.00 94.75 178 ALA A N 1
ATOM 1339 C CA . ALA A 1 178 ? -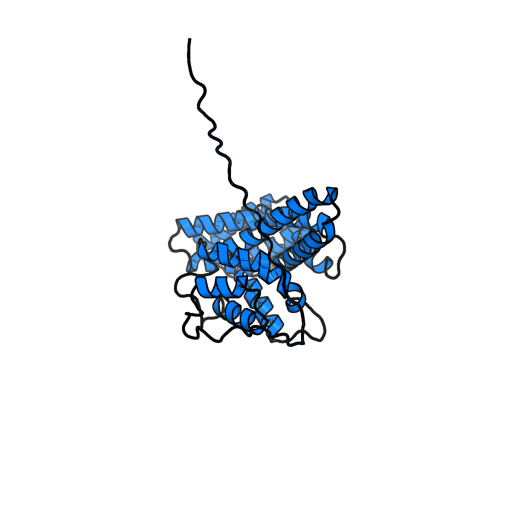6.653 -6.459 1.204 1.00 94.75 178 ALA A CA 1
ATOM 1340 C C . ALA A 1 178 ? -5.181 -6.320 0.789 1.00 94.75 178 ALA A C 1
ATOM 1342 O O . ALA A 1 178 ? -4.504 -7.334 0.620 1.00 94.75 178 ALA A O 1
ATOM 1343 N N . LEU A 1 179 ? -4.701 -5.084 0.653 1.00 95.12 179 LEU A N 1
ATOM 1344 C CA . LEU A 1 179 ? -3.330 -4.746 0.289 1.00 95.12 179 LEU A CA 1
ATOM 1345 C C . LEU A 1 179 ? -2.348 -5.070 1.411 1.00 95.12 179 LEU A C 1
ATOM 1347 O O . LEU A 1 179 ? -1.297 -5.639 1.139 1.00 95.12 179 LEU A O 1
ATOM 1351 N N . LEU A 1 180 ? -2.691 -4.726 2.657 1.00 95.75 180 LEU A N 1
ATOM 1352 C CA . LEU A 1 180 ? -1.818 -4.929 3.814 1.00 95.75 180 LEU A CA 1
ATOM 1353 C C . LEU A 1 180 ? -1.795 -6.384 4.278 1.00 95.75 180 LEU A C 1
ATOM 1355 O O . LEU A 1 180 ? -0.771 -6.856 4.746 1.00 95.75 180 LEU A O 1
ATOM 1359 N N . LYS A 1 181 ? -2.891 -7.129 4.111 1.00 94.62 181 LYS A N 1
ATOM 1360 C CA . LYS A 1 181 ? -3.047 -8.496 4.635 1.00 94.62 181 LYS A CA 1
ATOM 1361 C C . LYS A 1 181 ? -1.902 -9.488 4.340 1.00 94.62 181 LYS A C 1
ATOM 1363 O O . LYS A 1 181 ? -1.627 -10.300 5.226 1.00 94.62 181 LYS A O 1
ATOM 1368 N N . PRO A 1 182 ? -1.252 -9.511 3.159 1.00 94.81 182 PRO A N 1
ATOM 1369 C CA . PRO A 1 182 ? -0.153 -10.435 2.888 1.00 94.81 182 PRO A CA 1
ATOM 1370 C C . PRO A 1 182 ? 1.016 -10.261 3.869 1.00 94.81 182 PRO A C 1
ATOM 1372 O O . PRO A 1 182 ? 1.462 -9.150 4.139 1.00 94.81 182 PRO A O 1
ATOM 1375 N N . LYS A 1 183 ? 1.540 -11.378 4.387 1.00 94.00 183 LYS A N 1
ATOM 1376 C CA . LYS A 1 183 ? 2.658 -11.398 5.353 1.00 94.00 183 LYS A CA 1
ATOM 1377 C C . LYS A 1 183 ? 4.029 -11.092 4.741 1.00 94.00 183 LYS A C 1
ATOM 1379 O O . LYS A 1 183 ? 5.013 -10.982 5.464 1.00 94.00 183 LYS A O 1
ATOM 1384 N N . ASP A 1 184 ? 4.099 -11.047 3.417 1.00 94.69 184 ASP A N 1
ATOM 1385 C CA . ASP A 1 184 ? 5.303 -10.782 2.639 1.00 94.69 184 ASP A CA 1
ATOM 1386 C C . ASP A 1 184 ? 5.345 -9.356 2.080 1.00 94.69 184 ASP A C 1
ATOM 1388 O O . ASP A 1 184 ? 6.315 -8.995 1.416 1.00 94.69 184 ASP A O 1
ATOM 1392 N N . LEU A 1 185 ? 4.331 -8.528 2.366 1.00 96.19 185 LEU A N 1
ATOM 1393 C CA . LEU A 1 185 ? 4.236 -7.172 1.831 1.00 96.19 185 LEU A CA 1
ATOM 1394 C C . LEU A 1 185 ? 5.466 -6.330 2.184 1.00 96.19 185 LEU A C 1
ATOM 1396 O O . LEU A 1 185 ? 6.034 -5.689 1.305 1.00 96.19 185 LEU A O 1
ATOM 1400 N N . ILE A 1 186 ? 5.875 -6.327 3.457 1.00 97.12 186 ILE A N 1
ATOM 1401 C CA . ILE A 1 186 ? 7.003 -5.503 3.918 1.00 97.12 186 ILE A CA 1
ATOM 1402 C C . ILE A 1 186 ? 8.298 -5.904 3.209 1.00 97.12 186 ILE A C 1
ATOM 1404 O O . ILE A 1 186 ? 9.015 -5.037 2.715 1.00 97.12 186 ILE A O 1
ATOM 1408 N N . LEU A 1 187 ? 8.574 -7.210 3.126 1.00 97.06 187 LEU A N 1
ATOM 1409 C CA . LEU A 1 187 ? 9.749 -7.727 2.428 1.00 97.06 187 LEU A CA 1
ATOM 1410 C C . LEU A 1 187 ? 9.706 -7.355 0.941 1.00 97.06 187 LEU A C 1
ATOM 1412 O O . LEU A 1 187 ? 10.706 -6.895 0.400 1.00 97.06 187 LEU A O 1
ATOM 1416 N N . ARG A 1 188 ? 8.545 -7.499 0.291 1.00 96.31 188 ARG A N 1
ATOM 1417 C CA . ARG A 1 188 ? 8.372 -7.155 -1.124 1.00 96.31 188 ARG A CA 1
ATOM 1418 C C . ARG A 1 188 ? 8.616 -5.671 -1.388 1.00 96.31 188 ARG A C 1
ATOM 1420 O O . ARG A 1 188 ? 9.358 -5.346 -2.303 1.00 96.31 188 ARG A O 1
ATOM 1427 N N . ILE A 1 189 ? 8.048 -4.783 -0.570 1.00 97.06 189 ILE A N 1
ATOM 1428 C CA . ILE A 1 189 ? 8.266 -3.335 -0.701 1.00 97.06 189 ILE A CA 1
ATOM 1429 C C . ILE A 1 189 ? 9.735 -2.987 -0.458 1.00 97.06 189 ILE A C 1
ATOM 1431 O O . ILE A 1 189 ? 10.283 -2.164 -1.183 1.00 97.06 189 ILE A O 1
ATOM 1435 N N . TYR A 1 190 ? 10.388 -3.621 0.520 1.00 97.19 190 TYR A N 1
ATOM 1436 C CA . TYR A 1 190 ? 11.822 -3.436 0.737 1.00 97.19 190 TYR A CA 1
ATOM 1437 C C . TYR A 1 190 ? 12.638 -3.835 -0.505 1.00 97.19 190 TYR A C 1
ATOM 1439 O O . TYR A 1 190 ? 13.450 -3.047 -0.978 1.00 97.19 190 TYR A O 1
ATOM 1447 N N . MET A 1 191 ? 12.368 -5.005 -1.092 1.00 96.12 191 MET A N 1
ATOM 1448 C CA . MET A 1 191 ? 13.039 -5.448 -2.322 1.00 96.12 191 MET A CA 1
ATOM 1449 C C . MET A 1 191 ? 12.751 -4.532 -3.519 1.00 96.12 191 MET A C 1
ATOM 1451 O O . MET A 1 191 ? 13.652 -4.245 -4.305 1.00 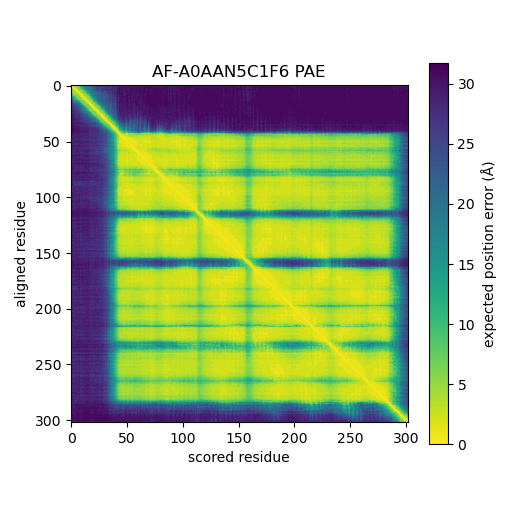96.12 191 MET A O 1
ATOM 1455 N N . ASP A 1 192 ? 11.521 -4.041 -3.663 1.00 95.94 192 ASP A N 1
ATOM 1456 C CA . ASP A 1 192 ? 11.170 -3.072 -4.704 1.00 95.94 192 ASP A CA 1
ATOM 1457 C C . ASP A 1 192 ? 11.930 -1.750 -4.510 1.00 95.94 192 ASP A C 1
ATOM 1459 O O . ASP A 1 192 ? 12.399 -1.159 -5.479 1.00 95.94 192 ASP A O 1
ATOM 1463 N N . ILE A 1 193 ? 12.122 -1.300 -3.266 1.00 96.62 193 ILE A N 1
ATOM 1464 C CA . ILE A 1 193 ? 12.938 -0.116 -2.977 1.00 96.62 193 ILE A CA 1
ATOM 1465 C C . ILE A 1 193 ? 14.391 -0.344 -3.410 1.00 96.62 193 ILE A C 1
ATOM 1467 O O . ILE A 1 193 ? 14.944 0.475 -4.143 1.00 96.62 193 ILE A O 1
ATOM 1471 N N . GLU A 1 194 ? 14.991 -1.462 -3.006 1.00 95.44 194 GLU A N 1
ATOM 1472 C CA . GLU A 1 194 ? 16.378 -1.797 -3.348 1.00 95.44 194 GLU A CA 1
ATOM 1473 C C . GLU A 1 194 ? 16.593 -1.911 -4.866 1.00 95.44 194 GLU A C 1
ATOM 1475 O O . GLU A 1 194 ? 17.612 -1.463 -5.386 1.00 95.44 194 GLU A O 1
ATOM 1480 N N . THR A 1 195 ? 15.624 -2.477 -5.590 1.00 94.50 195 THR A N 1
ATOM 1481 C CA . THR A 1 195 ? 15.761 -2.768 -7.026 1.00 94.50 195 THR A CA 1
ATOM 1482 C C . THR A 1 195 ? 15.396 -1.605 -7.945 1.00 94.50 195 THR A C 1
ATOM 1484 O O . THR A 1 195 ? 15.982 -1.486 -9.020 1.00 94.50 195 THR A O 1
ATOM 1487 N N . LEU A 1 196 ? 14.432 -0.760 -7.566 1.00 93.94 196 LEU A N 1
ATOM 1488 C CA . LEU A 1 196 ? 13.880 0.265 -8.463 1.00 93.94 196 LEU A CA 1
ATOM 1489 C C . LEU A 1 196 ? 14.486 1.655 -8.256 1.00 93.94 196 LEU A C 1
ATOM 1491 O O . LEU A 1 196 ? 14.429 2.488 -9.161 1.00 93.94 196 LEU A O 1
ATOM 1495 N N . TYR A 1 197 ? 15.034 1.939 -7.074 1.00 93.44 197 TYR A N 1
ATOM 1496 C CA . TYR A 1 197 ? 15.547 3.267 -6.749 1.00 93.44 197 TYR A CA 1
ATOM 1497 C C . TYR A 1 197 ? 17.035 3.365 -7.074 1.00 93.44 197 TYR A C 1
ATOM 1499 O O . TYR A 1 197 ? 17.823 2.481 -6.753 1.00 93.44 197 TYR A O 1
ATOM 1507 N N . SER A 1 198 ? 17.433 4.472 -7.702 1.00 88.94 198 SER A N 1
ATOM 1508 C CA . SER A 1 198 ? 18.739 4.574 -8.363 1.00 88.94 198 SER A CA 1
ATOM 1509 C C . SER A 1 198 ? 19.925 4.761 -7.414 1.00 88.94 198 SER A C 1
ATOM 1511 O O . SER A 1 198 ? 21.066 4.596 -7.835 1.00 88.94 198 SER A O 1
ATOM 1513 N N . ASN A 1 199 ? 19.695 5.176 -6.164 1.00 92.50 199 ASN A N 1
ATOM 1514 C CA . ASN A 1 199 ? 20.769 5.409 -5.196 1.00 92.50 199 ASN A CA 1
ATOM 1515 C C . ASN A 1 199 ? 20.334 5.181 -3.740 1.00 92.50 199 ASN A C 1
ATOM 1517 O O . ASN A 1 199 ? 19.154 5.290 -3.399 1.00 92.50 199 ASN A O 1
ATOM 1521 N N . ALA A 1 200 ? 21.327 4.958 -2.873 1.00 92.94 200 ALA A N 1
ATOM 1522 C CA . ALA A 1 200 ? 21.146 4.669 -1.449 1.00 92.94 200 ALA A CA 1
ATOM 1523 C C . ALA A 1 200 ? 20.364 5.754 -0.688 1.00 92.94 200 ALA A C 1
ATOM 1525 O O . ALA A 1 200 ? 19.554 5.448 0.185 1.00 92.94 200 ALA A O 1
ATOM 1526 N N . THR A 1 201 ? 20.548 7.032 -1.036 1.00 94.44 201 THR A N 1
ATOM 1527 C CA . THR A 1 201 ? 19.816 8.138 -0.399 1.00 94.44 201 THR A CA 1
ATOM 1528 C C . THR A 1 201 ? 18.319 8.046 -0.685 1.00 94.44 201 THR A C 1
ATOM 1530 O O . THR A 1 201 ? 17.495 8.202 0.219 1.00 94.44 201 THR A O 1
ATOM 1533 N N . GLN A 1 202 ? 17.952 7.774 -1.938 1.00 94.50 202 GLN A N 1
ATOM 1534 C CA . GLN A 1 202 ? 16.561 7.594 -2.337 1.00 94.50 202 GLN A CA 1
ATOM 1535 C C . GLN A 1 202 ? 15.951 6.332 -1.718 1.00 94.50 202 GLN A C 1
ATOM 1537 O O . GLN A 1 202 ? 14.826 6.398 -1.223 1.00 94.50 202 GLN A O 1
ATOM 1542 N N . GLN A 1 203 ? 16.701 5.226 -1.679 1.00 95.94 203 GLN A N 1
ATOM 1543 C CA . GLN A 1 203 ? 16.283 3.988 -1.014 1.00 95.94 203 GLN A CA 1
ATOM 1544 C C . GLN A 1 203 ? 15.987 4.231 0.473 1.00 95.94 203 GLN A C 1
ATOM 1546 O O . GLN A 1 203 ? 14.902 3.915 0.964 1.00 95.94 203 GLN A O 1
ATOM 1551 N N . GLN A 1 204 ? 16.905 4.895 1.182 1.00 95.31 204 GLN A N 1
ATOM 1552 C CA . GLN A 1 204 ? 16.737 5.232 2.593 1.00 95.31 204 GLN A CA 1
ATOM 1553 C C . GLN A 1 204 ? 15.528 6.149 2.824 1.00 95.31 204 GLN A C 1
ATOM 1555 O O . GLN A 1 204 ? 14.784 5.960 3.790 1.00 95.31 204 GLN A O 1
ATOM 1560 N N . LEU A 1 205 ? 15.316 7.145 1.960 1.00 95.44 205 LEU A N 1
ATOM 1561 C CA . LEU A 1 205 ? 14.171 8.048 2.063 1.00 95.44 205 LEU A CA 1
ATOM 1562 C C . LEU A 1 205 ? 12.847 7.305 1.841 1.00 95.44 205 LEU A C 1
ATOM 1564 O O . LEU A 1 205 ? 11.923 7.463 2.641 1.00 95.44 205 LEU A O 1
ATOM 1568 N N . ALA A 1 206 ? 12.771 6.465 0.806 1.00 96.25 206 ALA A N 1
ATOM 1569 C CA . ALA A 1 206 ? 11.594 5.656 0.505 1.00 96.25 206 ALA A CA 1
ATOM 1570 C C . ALA A 1 206 ? 11.275 4.682 1.645 1.00 96.25 206 ALA A C 1
ATOM 1572 O O . ALA A 1 206 ? 10.130 4.608 2.095 1.00 96.25 206 ALA A O 1
ATOM 1573 N N . TRP A 1 207 ? 12.296 4.009 2.183 1.00 97.12 207 TRP A N 1
ATOM 1574 C CA . TRP A 1 207 ? 12.140 3.123 3.332 1.00 97.12 207 TRP A CA 1
ATOM 1575 C C . TRP A 1 207 ? 11.640 3.878 4.565 1.00 97.12 207 TRP A C 1
ATOM 1577 O O . TRP A 1 207 ? 10.690 3.452 5.219 1.00 97.12 207 TRP A O 1
ATOM 1587 N N . ARG A 1 208 ? 12.208 5.051 4.868 1.00 95.38 208 ARG A N 1
ATOM 1588 C CA . ARG A 1 208 ? 11.752 5.878 5.995 1.00 95.38 208 ARG A CA 1
ATOM 1589 C C . ARG A 1 208 ? 10.307 6.344 5.843 1.00 95.38 208 ARG A C 1
ATOM 1591 O O . ARG A 1 208 ? 9.588 6.353 6.843 1.00 95.38 208 ARG A O 1
ATOM 1598 N N . GLU A 1 209 ? 9.877 6.721 4.640 1.00 94.94 209 GLU A N 1
ATOM 1599 C CA . GLU A 1 209 ? 8.481 7.108 4.404 1.00 94.94 209 GLU A CA 1
ATOM 1600 C C . GLU A 1 209 ? 7.536 5.910 4.539 1.00 94.94 209 GLU A C 1
ATOM 1602 O O . GLU A 1 209 ? 6.477 6.020 5.165 1.00 94.94 209 GLU A O 1
ATOM 1607 N N . PHE A 1 210 ? 7.946 4.738 4.051 1.00 96.38 210 PHE A N 1
ATOM 1608 C CA . PHE A 1 210 ? 7.204 3.498 4.251 1.00 96.38 210 PHE A CA 1
ATOM 1609 C C . PHE A 1 210 ? 7.049 3.158 5.739 1.00 96.38 210 PHE A C 1
ATOM 1611 O O . PHE A 1 210 ? 5.936 2.923 6.216 1.00 96.38 210 PHE A O 1
ATOM 1618 N N . LEU A 1 211 ? 8.139 3.230 6.508 1.00 95.12 211 LEU A N 1
ATOM 1619 C CA . LEU A 1 211 ? 8.106 3.039 7.957 1.00 95.12 211 LEU A CA 1
ATOM 1620 C C . LEU A 1 211 ? 7.227 4.075 8.659 1.00 95.12 211 LEU A C 1
ATOM 1622 O O . LEU A 1 211 ? 6.524 3.741 9.610 1.00 95.12 211 LEU A O 1
ATOM 1626 N N . SER A 1 212 ? 7.248 5.329 8.207 1.00 91.56 212 SER A N 1
ATOM 1627 C CA . SER A 1 212 ? 6.366 6.363 8.745 1.00 91.56 212 SER A CA 1
ATOM 1628 C C . SER A 1 212 ? 4.894 6.040 8.480 1.00 91.56 212 SER A C 1
ATOM 1630 O O . SER A 1 212 ? 4.042 6.291 9.331 1.00 91.56 212 SER A O 1
ATOM 1632 N N . SER A 1 213 ? 4.593 5.444 7.329 1.00 91.56 213 SER A N 1
ATOM 1633 C CA . SER A 1 213 ? 3.238 5.037 6.965 1.00 91.56 213 SER A CA 1
ATOM 1634 C C . SER A 1 213 ? 2.742 3.852 7.797 1.00 91.56 213 SER A C 1
ATOM 1636 O O . SER A 1 213 ? 1.652 3.914 8.372 1.00 91.56 213 SER A O 1
ATOM 1638 N N . ILE A 1 214 ? 3.560 2.802 7.903 1.00 92.69 214 ILE A N 1
ATOM 1639 C CA . ILE A 1 214 ? 3.162 1.521 8.498 1.00 92.69 214 ILE A CA 1
ATOM 1640 C C . ILE A 1 214 ? 3.467 1.443 9.995 1.00 92.69 214 ILE A C 1
ATOM 1642 O O . ILE A 1 214 ? 2.584 1.103 10.780 1.00 92.69 214 ILE A O 1
ATOM 1646 N N . ALA A 1 215 ? 4.696 1.756 10.403 1.00 84.62 215 ALA A N 1
ATOM 1647 C CA . ALA A 1 215 ? 5.192 1.536 11.762 1.00 84.62 215 ALA A CA 1
ATOM 1648 C C . ALA A 1 215 ? 5.095 2.777 12.666 1.00 84.62 215 ALA A C 1
ATOM 1650 O O . ALA A 1 215 ? 5.227 2.649 13.876 1.00 84.62 215 ALA A O 1
ATOM 1651 N N . ALA A 1 216 ? 4.838 3.968 12.113 1.00 80.88 216 ALA A N 1
ATOM 1652 C CA . ALA A 1 216 ? 4.530 5.180 12.884 1.00 80.88 216 ALA A CA 1
ATOM 1653 C C . ALA A 1 216 ? 3.030 5.530 12.851 1.00 80.88 216 ALA A C 1
ATOM 1655 O O . ALA A 1 216 ? 2.666 6.702 12.831 1.00 80.88 216 ALA A O 1
ATOM 1656 N N . SER A 1 217 ? 2.181 4.499 12.777 1.00 82.50 217 SER A N 1
ATOM 1657 C CA . SER A 1 217 ? 0.718 4.544 12.914 1.00 82.50 217 SER A CA 1
ATOM 1658 C C . SER A 1 217 ? -0.067 5.470 11.979 1.00 82.50 217 SER A C 1
ATOM 1660 O O . SER A 1 217 ? -1.272 5.596 12.170 1.00 82.50 217 SER A O 1
ATOM 1662 N N . LYS A 1 218 ? 0.517 6.061 10.923 1.00 93.19 218 LYS A N 1
ATOM 1663 C CA . LYS A 1 218 ? -0.251 6.878 9.958 1.00 93.19 218 LYS A CA 1
ATOM 1664 C C . LYS A 1 218 ? -1.428 6.090 9.360 1.00 93.19 218 LYS A C 1
ATOM 1666 O O . LYS A 1 218 ? -2.535 6.624 9.316 1.00 93.19 218 LYS A O 1
ATOM 1671 N N . VAL A 1 219 ? -1.192 4.853 8.912 1.00 95.69 219 VAL A N 1
ATOM 1672 C CA . VAL A 1 219 ? -2.238 3.955 8.388 1.00 95.69 219 VAL A CA 1
ATOM 1673 C C . VAL A 1 219 ? -3.216 3.550 9.490 1.00 95.69 219 VAL A C 1
ATOM 1675 O O . VAL A 1 219 ? -4.420 3.730 9.326 1.00 95.69 219 VAL A O 1
ATOM 1678 N N . LEU A 1 220 ? -2.708 3.055 10.623 1.00 94.56 220 LEU A N 1
ATOM 1679 C CA . LEU A 1 220 ? -3.527 2.619 11.760 1.00 94.56 220 LEU A CA 1
ATOM 1680 C C . LEU A 1 220 ? -4.473 3.731 12.240 1.00 94.56 220 LEU A C 1
ATOM 1682 O O . LEU A 1 220 ? -5.673 3.523 12.352 1.00 94.56 220 LEU A O 1
ATOM 1686 N N . SER A 1 221 ? -3.955 4.940 12.452 1.00 93.81 221 SER A N 1
ATOM 1687 C CA . SER A 1 221 ? -4.736 6.092 12.906 1.00 93.81 221 SER A CA 1
ATOM 1688 C C . SER A 1 221 ? -5.795 6.509 11.885 1.00 93.81 221 SER A C 1
ATOM 1690 O O . SER A 1 221 ? -6.952 6.684 12.260 1.00 93.81 221 SER A O 1
ATOM 1692 N N . ALA A 1 222 ? -5.433 6.621 10.600 1.00 95.94 222 ALA A N 1
ATOM 1693 C CA . ALA A 1 222 ? -6.383 7.018 9.560 1.00 95.94 222 ALA A CA 1
ATOM 1694 C C . ALA A 1 222 ? -7.500 5.980 9.376 1.00 95.94 222 ALA A C 1
ATOM 1696 O O . ALA A 1 222 ? -8.655 6.335 9.162 1.00 95.94 222 ALA A O 1
ATOM 1697 N N . THR A 1 223 ? -7.168 4.693 9.468 1.00 96.00 223 THR A N 1
ATOM 1698 C CA . THR A 1 223 ? -8.152 3.621 9.304 1.00 96.00 223 THR A CA 1
ATOM 1699 C C . THR A 1 223 ? -9.029 3.429 10.539 1.00 96.00 223 THR A C 1
ATOM 1701 O O . THR A 1 223 ? -10.233 3.251 10.379 1.00 96.00 223 THR A O 1
ATOM 1704 N N . ALA A 1 224 ? -8.483 3.549 11.753 1.00 94.62 224 ALA A N 1
ATOM 1705 C CA . ALA A 1 224 ? -9.264 3.567 12.991 1.00 94.62 224 ALA A CA 1
ATOM 1706 C C . ALA A 1 224 ? -10.303 4.697 12.974 1.00 94.62 224 ALA A C 1
ATOM 1708 O O . ALA A 1 224 ? -11.476 4.484 13.265 1.00 94.62 224 ALA A O 1
ATOM 1709 N N . GLU A 1 225 ? -9.884 5.892 12.558 1.00 94.12 225 GLU A N 1
ATOM 1710 C CA . GLU A 1 225 ? -10.759 7.049 12.405 1.00 94.12 225 GLU A CA 1
ATOM 1711 C C . GLU A 1 225 ? -11.834 6.819 11.332 1.00 94.12 225 GLU A C 1
ATOM 1713 O O . GLU A 1 225 ? -13.020 7.027 11.588 1.00 94.12 225 GLU A O 1
ATOM 1718 N N . ALA A 1 226 ? -11.447 6.330 10.152 1.00 94.06 226 ALA A N 1
ATOM 1719 C CA . ALA A 1 226 ? -12.378 6.002 9.075 1.00 94.06 226 ALA A CA 1
ATOM 1720 C C . ALA A 1 226 ? -13.418 4.945 9.474 1.00 94.06 226 ALA A C 1
ATOM 1722 O O . ALA A 1 226 ? -14.579 5.067 9.085 1.00 94.06 226 ALA A O 1
ATOM 1723 N N . LEU A 1 227 ? -13.042 3.936 10.266 1.00 93.06 227 LEU A N 1
ATOM 1724 C CA . LEU A 1 227 ? -13.966 2.900 10.741 1.00 93.06 227 LEU A CA 1
ATOM 1725 C C . LEU A 1 227 ? -15.118 3.482 11.570 1.00 93.06 227 LEU A C 1
ATOM 1727 O O . LEU A 1 227 ? -16.240 2.998 11.456 1.00 93.06 227 LEU A O 1
ATOM 1731 N N . THR A 1 228 ? -14.883 4.562 12.326 1.00 91.00 228 THR A N 1
ATOM 1732 C CA . THR A 1 228 ? -15.955 5.252 13.073 1.00 91.00 228 THR A CA 1
ATOM 1733 C C . THR A 1 228 ? -16.982 5.932 12.165 1.00 91.00 228 THR A C 1
ATOM 1735 O O . THR A 1 228 ? -18.124 6.139 12.566 1.00 91.00 228 THR A O 1
ATOM 1738 N N . LEU A 1 229 ? -16.587 6.269 10.934 1.00 90.31 229 LEU A N 1
ATOM 1739 C CA . LEU A 1 229 ? -17.429 6.951 9.951 1.00 90.31 229 LEU A CA 1
ATOM 1740 C C . LEU A 1 229 ? -18.055 5.987 8.943 1.00 90.31 229 LEU A C 1
ATOM 1742 O O . LEU A 1 229 ? -19.078 6.317 8.349 1.00 90.31 229 LEU A O 1
ATOM 1746 N N . ALA A 1 230 ? -17.454 4.811 8.748 1.00 85.31 230 ALA A N 1
ATOM 1747 C CA . ALA A 1 230 ? -17.885 3.829 7.764 1.00 85.31 230 ALA A CA 1
ATOM 1748 C C . ALA A 1 230 ? -19.288 3.274 8.058 1.00 85.31 230 ALA A C 1
ATOM 1750 O O . ALA A 1 230 ? -19.983 2.891 7.121 1.00 85.31 230 ALA A O 1
ATOM 1751 N N . GLY A 1 231 ? -19.731 3.248 9.318 1.00 80.25 231 GLY A N 1
ATOM 1752 C CA . GLY A 1 231 ? -20.980 2.596 9.728 1.00 80.25 231 GLY A CA 1
ATOM 1753 C C . GLY A 1 231 ? -20.968 1.082 9.475 1.00 80.25 231 GLY A C 1
ATOM 1754 O O . GLY A 1 231 ? -19.981 0.527 8.991 1.00 80.25 231 GLY A O 1
ATOM 1755 N N . ASP A 1 232 ? -22.081 0.410 9.758 1.00 78.12 232 ASP A N 1
ATOM 1756 C CA . ASP A 1 232 ? -22.166 -1.044 9.606 1.00 78.12 232 ASP A CA 1
ATOM 1757 C C . ASP A 1 232 ? -22.332 -1.459 8.138 1.00 78.12 232 ASP A C 1
ATOM 1759 O O . ASP A 1 232 ? -23.088 -0.848 7.371 1.00 78.12 232 ASP A O 1
ATOM 1763 N N . PHE A 1 233 ? -21.604 -2.504 7.734 1.00 78.75 233 PHE A N 1
ATOM 1764 C CA . PHE A 1 233 ? -21.731 -3.133 6.422 1.00 78.75 233 PHE A CA 1
ATOM 1765 C C . PHE A 1 233 ? -21.207 -4.571 6.417 1.00 78.75 233 PHE A C 1
ATOM 1767 O O . PHE A 1 233 ? -20.423 -4.977 7.280 1.00 78.75 233 PHE A O 1
ATOM 1774 N N . ASP A 1 234 ? -21.635 -5.342 5.417 1.00 72.25 234 ASP A N 1
ATOM 1775 C CA . ASP A 1 234 ? -21.184 -6.719 5.246 1.00 72.25 234 ASP A CA 1
ATOM 1776 C C . ASP A 1 234 ? -19.678 -6.781 4.937 1.00 72.25 234 ASP A C 1
ATOM 1778 O O . ASP A 1 234 ? -19.163 -6.081 4.067 1.00 72.25 234 ASP A O 1
ATOM 1782 N N . GLY A 1 235 ? -18.949 -7.621 5.670 1.00 74.88 235 GLY A N 1
ATOM 1783 C CA . GLY A 1 235 ? -17.493 -7.725 5.562 1.00 74.88 235 GLY A CA 1
ATOM 1784 C C . GLY A 1 235 ? -16.689 -6.766 6.448 1.00 74.88 235 GLY A C 1
ATOM 1785 O O . GLY A 1 235 ? -15.455 -6.837 6.403 1.00 74.88 235 GLY A O 1
ATOM 1786 N N . LEU A 1 236 ? -17.333 -5.955 7.301 1.00 79.62 236 LEU A N 1
ATOM 1787 C CA . LEU A 1 236 ? -16.658 -5.096 8.287 1.00 79.62 236 LEU A CA 1
ATOM 1788 C C . LEU A 1 236 ? -15.643 -5.886 9.136 1.00 79.62 236 LEU A C 1
ATOM 1790 O O . LEU A 1 236 ? -14.493 -5.477 9.269 1.00 79.62 236 LEU A O 1
ATOM 1794 N N . SER A 1 237 ? -16.006 -7.084 9.607 1.00 78.81 237 SER A N 1
ATOM 1795 C CA . SER A 1 237 ? -15.117 -7.963 10.390 1.00 78.81 237 SER A CA 1
ATOM 1796 C C . SER A 1 237 ? -13.793 -8.288 9.692 1.00 78.81 237 SER A C 1
ATOM 1798 O O . SER A 1 237 ? -12.772 -8.471 10.349 1.00 78.81 237 SER A O 1
ATOM 1800 N N . THR A 1 238 ? -13.783 -8.323 8.356 1.00 83.12 238 THR A N 1
ATOM 1801 C CA . THR A 1 238 ? -12.574 -8.625 7.579 1.00 83.12 238 THR A CA 1
ATOM 1802 C C . THR A 1 238 ? -11.627 -7.440 7.451 1.00 83.12 238 THR A C 1
ATOM 1804 O O . THR A 1 238 ? -10.469 -7.649 7.087 1.00 83.12 238 THR A O 1
ATOM 1807 N N . ILE A 1 239 ? -12.092 -6.232 7.783 1.00 90.25 239 ILE A N 1
ATOM 1808 C CA . ILE A 1 239 ? -11.298 -5.006 7.733 1.00 90.25 239 ILE A CA 1
ATOM 1809 C C . ILE A 1 239 ? -10.959 -4.440 9.112 1.00 90.25 239 ILE A C 1
ATOM 1811 O O . ILE A 1 239 ? -9.948 -3.762 9.203 1.00 90.25 239 ILE A O 1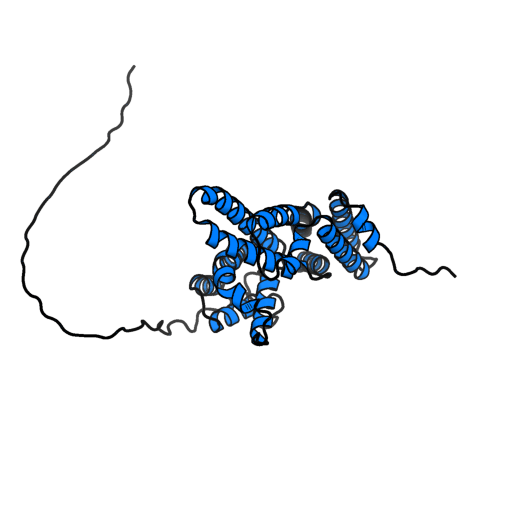
ATOM 1815 N N . LEU A 1 240 ? -11.722 -4.738 10.176 1.00 90.94 240 LEU A N 1
ATOM 1816 C CA . LEU A 1 240 ? -11.542 -4.138 11.515 1.00 90.94 240 LEU A CA 1
ATOM 1817 C C . LEU A 1 240 ? -10.097 -4.182 12.033 1.00 90.94 240 LEU A C 1
ATOM 1819 O O . LEU A 1 240 ? -9.648 -3.242 12.683 1.00 90.94 240 LEU A O 1
ATOM 1823 N N . TRP A 1 241 ? -9.359 -5.241 11.701 1.00 94.19 241 TRP A N 1
ATOM 1824 C CA . TRP A 1 241 ? -7.980 -5.442 12.139 1.00 94.19 241 TRP A CA 1
ATOM 1825 C C . TRP A 1 241 ? -7.032 -4.290 11.769 1.00 94.19 241 TRP A C 1
ATOM 1827 O O . TRP A 1 241 ? -6.072 -4.056 12.495 1.00 94.19 241 TRP A O 1
ATOM 1837 N N . ILE A 1 242 ? -7.278 -3.563 10.666 1.00 94.12 242 ILE A N 1
ATOM 1838 C CA . ILE A 1 242 ? -6.366 -2.492 10.224 1.00 94.12 242 ILE A CA 1
ATOM 1839 C C . ILE A 1 242 ? -6.429 -1.252 11.118 1.00 94.12 242 ILE A C 1
ATOM 1841 O O . ILE A 1 242 ? -5.442 -0.527 11.206 1.00 94.12 242 ILE A O 1
ATOM 1845 N N . GLY A 1 243 ? -7.579 -1.018 11.757 1.00 92.56 243 GLY A N 1
ATOM 1846 C CA . GLY A 1 243 ? -7.792 0.074 12.706 1.00 92.56 243 GLY A CA 1
ATOM 1847 C C . GLY A 1 243 ? -7.680 -0.359 14.168 1.00 92.56 243 GLY A C 1
ATOM 1848 O O . GLY A 1 243 ? -7.705 0.486 15.059 1.00 92.56 243 GLY A O 1
ATOM 1849 N N . ASP A 1 244 ? -7.551 -1.660 14.429 1.00 92.19 244 ASP A N 1
ATOM 1850 C CA . ASP A 1 244 ? -7.346 -2.205 15.766 1.00 92.19 244 ASP A CA 1
ATOM 1851 C C . ASP A 1 244 ? -5.850 -2.308 16.075 1.00 92.19 244 ASP A C 1
ATOM 1853 O O . ASP A 1 244 ? -5.109 -3.046 15.426 1.00 92.19 244 ASP A O 1
ATOM 1857 N N . GLY A 1 245 ? -5.390 -1.577 17.089 1.00 90.81 245 GLY A N 1
ATOM 1858 C CA . GLY A 1 245 ? -3.961 -1.484 17.390 1.00 90.81 245 GLY A CA 1
ATOM 1859 C C . GLY A 1 245 ? -3.308 -2.830 17.720 1.00 90.81 245 GLY A C 1
ATOM 1860 O O . GLY A 1 245 ? -2.182 -3.084 17.284 1.00 90.81 245 GLY A O 1
ATOM 1861 N N . ALA A 1 246 ? -4.014 -3.718 18.427 1.00 91.00 246 ALA A N 1
ATOM 1862 C CA . ALA A 1 246 ? -3.507 -5.033 18.817 1.00 91.00 246 ALA A CA 1
ATOM 1863 C C . ALA A 1 246 ? -3.347 -5.975 17.611 1.00 91.00 246 ALA A C 1
ATOM 1865 O O . ALA A 1 246 ? -2.282 -6.571 17.425 1.00 91.00 246 ALA A O 1
ATOM 1866 N N . GLN A 1 247 ? -4.371 -6.081 16.761 1.00 92.81 247 GLN A N 1
ATOM 1867 C CA . GLN A 1 247 ? -4.310 -6.902 15.550 1.00 92.81 247 GLN A CA 1
ATOM 1868 C C . GLN A 1 247 ? -3.344 -6.329 14.511 1.00 92.81 247 GLN A C 1
ATOM 1870 O O . GLN A 1 247 ? -2.574 -7.082 13.913 1.00 92.81 247 GLN A O 1
ATOM 1875 N N . TYR A 1 248 ? -3.322 -5.006 14.329 1.00 93.62 248 TYR A N 1
ATOM 1876 C CA . TYR A 1 248 ? -2.391 -4.345 13.418 1.00 93.62 248 TYR A CA 1
ATOM 1877 C C . TYR A 1 248 ? -0.933 -4.593 13.821 1.00 93.62 248 TYR A C 1
ATOM 1879 O O . TYR A 1 248 ? -0.097 -4.933 12.983 1.00 93.62 248 TYR A O 1
ATOM 1887 N N . THR A 1 249 ? -0.611 -4.485 15.114 1.00 92.56 249 THR A N 1
ATOM 1888 C CA . THR A 1 249 ? 0.745 -4.790 15.596 1.00 92.56 249 THR A CA 1
ATOM 1889 C C . THR A 1 249 ? 1.085 -6.273 15.505 1.00 92.56 249 THR A C 1
ATOM 1891 O O . THR A 1 249 ? 2.211 -6.594 15.134 1.00 92.56 249 THR A O 1
ATOM 1894 N N . SER A 1 250 ? 0.136 -7.185 15.733 1.00 93.00 250 SER A N 1
ATOM 1895 C CA . SER A 1 250 ? 0.352 -8.619 15.483 1.00 93.00 250 SER A CA 1
ATOM 1896 C C . SER A 1 250 ? 0.668 -8.913 14.005 1.00 93.00 250 SER A C 1
ATOM 1898 O O . SER A 1 250 ? 1.617 -9.644 13.698 1.00 93.00 250 SER A O 1
ATOM 1900 N N . TRP A 1 251 ? -0.052 -8.282 13.071 1.00 94.88 251 TRP A N 1
ATOM 1901 C CA . TRP A 1 251 ? 0.248 -8.362 11.638 1.00 94.88 251 TRP A CA 1
ATOM 1902 C C . TRP A 1 251 ? 1.644 -7.807 11.307 1.00 94.88 251 TRP A C 1
ATOM 1904 O O . TRP A 1 251 ? 2.395 -8.423 10.541 1.00 94.88 251 TRP A O 1
ATOM 1914 N N . LEU A 1 252 ? 2.020 -6.677 11.913 1.00 95.00 252 LEU A N 1
ATOM 1915 C CA . LEU A 1 252 ? 3.336 -6.064 11.735 1.00 95.00 252 LEU A CA 1
ATOM 1916 C C . LEU A 1 252 ? 4.455 -6.985 12.240 1.00 95.00 252 LEU A C 1
ATOM 1918 O O . LEU A 1 252 ? 5.437 -7.199 11.531 1.00 95.00 252 LEU A O 1
ATOM 1922 N N . GLY A 1 253 ? 4.274 -7.596 13.415 1.00 94.44 253 GLY A N 1
ATOM 1923 C CA . GLY A 1 253 ? 5.183 -8.606 13.960 1.00 94.44 253 GLY A CA 1
ATOM 1924 C C . GLY A 1 253 ? 5.336 -9.810 13.029 1.00 94.44 253 GLY A C 1
ATOM 1925 O O . GLY A 1 253 ? 6.454 -10.212 12.720 1.00 94.44 253 GLY A O 1
ATOM 1926 N N . THR A 1 254 ? 4.227 -10.321 12.486 1.00 95.50 254 THR A N 1
ATOM 1927 C CA . THR A 1 254 ? 4.247 -11.432 11.517 1.00 95.50 254 THR A CA 1
ATOM 1928 C C . THR A 1 254 ? 5.057 -11.087 10.262 1.00 95.50 254 THR A C 1
ATOM 1930 O O . THR A 1 254 ? 5.830 -11.918 9.781 1.00 95.50 254 THR A O 1
ATOM 1933 N N . ASN A 1 255 ? 4.923 -9.864 9.741 1.00 96.75 255 ASN A N 1
ATOM 1934 C CA . ASN A 1 255 ? 5.711 -9.404 8.593 1.00 96.75 255 ASN A CA 1
ATOM 1935 C C . ASN A 1 255 ? 7.200 -9.248 8.934 1.00 96.75 255 ASN A C 1
ATOM 1937 O O . ASN A 1 255 ? 8.043 -9.612 8.116 1.00 96.75 255 ASN A O 1
ATOM 1941 N N . ILE A 1 256 ? 7.537 -8.747 10.129 1.00 96.19 256 ILE A N 1
ATOM 1942 C CA . ILE A 1 256 ? 8.929 -8.647 10.601 1.00 96.19 256 ILE A CA 1
ATOM 1943 C C . ILE A 1 256 ? 9.561 -10.039 10.668 1.00 96.19 256 ILE A C 1
ATOM 1945 O O . ILE A 1 256 ? 10.626 -10.255 10.091 1.00 96.19 256 ILE A O 1
ATOM 1949 N N . CYS A 1 257 ? 8.890 -11.003 11.306 1.00 96.31 257 CYS A N 1
ATOM 1950 C CA . CYS A 1 257 ? 9.361 -12.387 11.380 1.00 96.31 257 CYS A CA 1
ATOM 1951 C C . CYS A 1 257 ? 9.537 -12.996 9.985 1.00 96.31 257 CYS A C 1
ATOM 1953 O O . CYS A 1 257 ? 10.534 -13.670 9.720 1.00 96.31 257 CYS A O 1
ATOM 1955 N N . HIS A 1 258 ? 8.596 -12.733 9.074 1.00 97.00 258 HIS A N 1
ATOM 1956 C CA . HIS A 1 258 ? 8.707 -13.195 7.698 1.00 97.00 258 HIS A CA 1
ATOM 1957 C C . HIS A 1 258 ? 9.921 -12.590 6.985 1.00 97.00 258 HIS A C 1
ATOM 1959 O O . HIS A 1 258 ? 10.692 -13.341 6.390 1.00 97.00 258 HIS A O 1
ATOM 1965 N N . MET A 1 259 ? 10.125 -11.274 7.090 1.00 96.44 259 MET A N 1
ATOM 1966 C CA . MET A 1 259 ? 11.275 -10.583 6.505 1.00 96.44 259 MET A CA 1
ATOM 1967 C C . MET A 1 259 ? 12.587 -11.173 7.031 1.00 96.44 259 MET A C 1
ATOM 1969 O O . MET A 1 259 ? 13.392 -11.634 6.230 1.00 96.44 259 MET A O 1
ATOM 1973 N N . VAL A 1 260 ? 12.748 -11.273 8.356 1.00 96.56 260 VAL A N 1
ATOM 1974 C CA . VAL A 1 260 ? 13.927 -11.871 9.014 1.00 96.56 260 VAL A CA 1
ATOM 1975 C C . VAL A 1 260 ? 14.201 -13.291 8.519 1.00 96.56 260 VAL A C 1
ATOM 1977 O O . VAL A 1 260 ? 15.339 -13.613 8.199 1.00 96.56 260 VAL A O 1
ATOM 1980 N N . SER A 1 261 ? 13.166 -14.128 8.384 1.00 96.19 261 SER A N 1
ATOM 1981 C CA . SER A 1 261 ? 13.313 -15.521 7.923 1.00 96.19 261 SER A CA 1
ATOM 1982 C C . SER A 1 261 ? 13.800 -15.670 6.475 1.00 96.19 261 SER A C 1
ATOM 1984 O O . SER A 1 261 ? 14.091 -16.783 6.036 1.00 96.19 261 SER A O 1
ATOM 1986 N N . LYS A 1 262 ? 13.820 -14.573 5.710 1.00 95.62 262 LYS A N 1
ATOM 1987 C CA . LYS A 1 262 ? 14.216 -14.528 4.298 1.00 95.62 262 LYS A CA 1
ATOM 1988 C C . LYS A 1 262 ? 15.470 -13.697 4.050 1.00 95.62 262 LYS A C 1
ATOM 1990 O O . LYS A 1 262 ? 15.904 -13.636 2.903 1.00 95.62 262 LYS A O 1
ATOM 1995 N N . LEU A 1 263 ? 16.029 -13.060 5.080 1.00 93.44 263 LEU A N 1
ATOM 1996 C CA . LEU A 1 263 ? 17.245 -12.274 4.932 1.00 93.44 263 LEU A CA 1
ATOM 1997 C C . LEU A 1 263 ? 18.480 -13.162 4.833 1.00 93.44 263 LEU A C 1
ATOM 1999 O O . LEU A 1 263 ? 18.608 -14.162 5.537 1.00 93.44 263 LEU A O 1
ATOM 2003 N N . ASP A 1 264 ? 19.403 -12.730 3.982 1.00 92.25 264 ASP A N 1
ATOM 2004 C CA . ASP A 1 264 ? 20.773 -13.221 3.975 1.00 92.25 264 ASP A CA 1
ATOM 2005 C C . ASP A 1 264 ? 21.528 -12.664 5.196 1.00 92.25 264 ASP A C 1
ATOM 2007 O O . ASP A 1 264 ? 21.378 -11.489 5.552 1.00 92.25 264 ASP A O 1
ATOM 2011 N N . LEU A 1 265 ? 22.334 -13.501 5.848 1.00 89.44 265 LEU A N 1
ATOM 2012 C CA . LEU A 1 265 ? 23.120 -13.124 7.026 1.00 89.44 265 LEU A CA 1
ATOM 2013 C C . LEU A 1 265 ? 24.168 -12.055 6.690 1.00 89.44 265 LEU A C 1
ATOM 2015 O O . LEU A 1 265 ? 24.460 -11.203 7.530 1.00 89.44 265 LEU A O 1
ATOM 2019 N N . ASP A 1 266 ? 24.661 -12.046 5.453 1.00 93.25 266 ASP A N 1
ATOM 2020 C CA . ASP A 1 266 ? 25.696 -11.109 5.016 1.00 93.25 266 ASP A CA 1
ATOM 2021 C C . ASP A 1 266 ? 25.131 -9.748 4.568 1.00 93.25 266 ASP A C 1
ATOM 2023 O O . ASP A 1 266 ? 25.870 -8.768 4.437 1.00 93.25 266 ASP A O 1
ATOM 2027 N N . ASN A 1 267 ? 23.808 -9.630 4.399 1.00 92.12 267 ASN A N 1
ATOM 2028 C CA . ASN A 1 267 ? 23.170 -8.388 3.964 1.00 92.12 267 ASN A CA 1
ATOM 2029 C C . ASN A 1 267 ? 22.945 -7.413 5.134 1.00 92.12 267 ASN A C 1
ATOM 2031 O O . ASN A 1 267 ? 21.846 -7.283 5.683 1.00 92.12 267 ASN A O 1
ATOM 2035 N N . GLN A 1 268 ? 24.006 -6.697 5.504 1.00 93.25 268 GLN A N 1
ATOM 2036 C CA . GLN A 1 268 ? 23.993 -5.734 6.610 1.00 93.25 268 GLN A CA 1
ATOM 2037 C C . GLN A 1 268 ? 22.941 -4.628 6.453 1.00 93.25 268 GLN A C 1
ATOM 2039 O O . GLN A 1 268 ? 22.374 -4.178 7.450 1.00 93.25 268 GLN A O 1
ATOM 2044 N N . ASP A 1 269 ? 22.655 -4.182 5.232 1.00 92.62 269 ASP A N 1
ATOM 2045 C CA . ASP A 1 269 ? 21.689 -3.105 5.009 1.00 92.62 269 ASP A CA 1
ATOM 2046 C C . ASP A 1 269 ? 20.245 -3.582 5.200 1.00 92.62 269 ASP A C 1
ATOM 2048 O O . ASP A 1 269 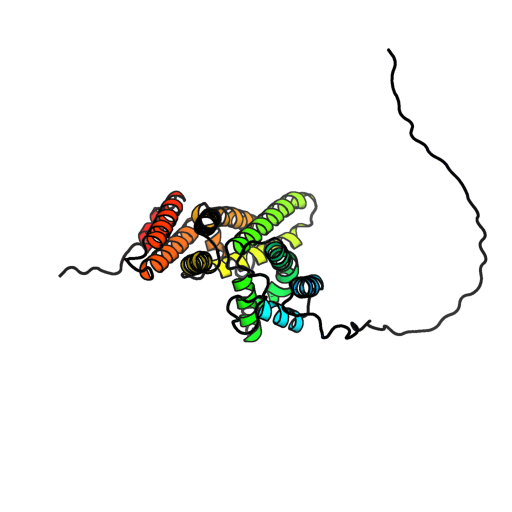? 19.449 -2.881 5.833 1.00 92.62 269 ASP A O 1
ATOM 2052 N N . ALA A 1 270 ? 19.934 -4.820 4.811 1.00 93.25 270 ALA A N 1
ATOM 2053 C CA . ALA A 1 270 ? 18.642 -5.430 5.110 1.00 93.25 270 ALA A CA 1
ATOM 2054 C C . ALA A 1 270 ? 18.435 -5.647 6.619 1.00 93.25 270 ALA A C 1
ATOM 2056 O O . ALA A 1 270 ? 17.345 -5.392 7.142 1.00 93.25 270 ALA A O 1
ATOM 2057 N N . TRP A 1 271 ? 19.485 -6.031 7.352 1.00 96.19 271 TRP A N 1
ATOM 2058 C CA . TRP A 1 271 ? 19.429 -6.123 8.816 1.00 96.19 271 TRP A CA 1
ATOM 2059 C C . TRP A 1 271 ? 19.211 -4.762 9.483 1.00 96.19 271 TRP A C 1
ATOM 2061 O O . TRP A 1 271 ? 18.395 -4.657 10.403 1.00 96.19 271 TRP A O 1
ATOM 2071 N N . LYS A 1 272 ? 19.856 -3.691 8.997 1.00 95.56 272 LYS A N 1
ATOM 2072 C CA . LYS A 1 272 ? 19.575 -2.315 9.456 1.00 95.56 272 LYS A CA 1
ATOM 2073 C C . LYS A 1 272 ? 18.131 -1.908 9.158 1.00 95.56 272 LYS A C 1
ATOM 2075 O O . LYS A 1 272 ? 17.483 -1.287 10.007 1.00 95.56 272 LYS A O 1
ATOM 2080 N N . ALA A 1 273 ? 17.607 -2.267 7.984 1.00 95.50 273 ALA A N 1
ATOM 2081 C CA . ALA A 1 273 ? 16.223 -1.998 7.610 1.00 95.50 273 ALA A CA 1
ATOM 2082 C C . ALA A 1 273 ? 15.245 -2.683 8.579 1.00 95.50 273 ALA A C 1
ATOM 2084 O O . ALA A 1 273 ? 14.379 -2.006 9.142 1.00 95.50 273 ALA A O 1
ATOM 2085 N N . VAL A 1 274 ? 15.447 -3.970 8.880 1.00 96.12 274 VAL A N 1
ATOM 2086 C CA . VAL A 1 274 ? 14.665 -4.698 9.894 1.00 96.12 274 VAL A CA 1
ATOM 2087 C C . VAL A 1 274 ? 14.799 -4.066 11.274 1.00 96.12 274 VAL A C 1
ATOM 2089 O O . VAL A 1 274 ? 13.787 -3.830 11.927 1.00 96.12 274 VAL A O 1
ATOM 2092 N N . ALA A 1 275 ? 16.013 -3.742 11.726 1.00 95.12 275 ALA A N 1
ATOM 2093 C CA . ALA A 1 275 ? 16.220 -3.129 13.037 1.00 95.12 275 ALA A CA 1
ATOM 2094 C C . ALA A 1 275 ? 15.445 -1.805 13.167 1.00 95.12 275 ALA A C 1
ATOM 2096 O O . ALA A 1 275 ? 14.774 -1.563 14.174 1.00 95.12 275 ALA A O 1
ATOM 2097 N N . SER A 1 276 ? 15.470 -0.973 12.119 1.00 94.81 276 SER A N 1
ATOM 2098 C CA . SER A 1 276 ? 14.716 0.284 12.080 1.00 94.81 276 SER A CA 1
ATOM 2099 C C . SER A 1 276 ? 13.195 0.074 12.078 1.00 94.81 276 SER A C 1
ATOM 2101 O O . SER A 1 276 ? 12.475 0.809 12.761 1.00 94.81 276 SER A O 1
ATOM 2103 N N . LEU A 1 277 ? 12.703 -0.947 11.369 1.00 95.31 277 LEU A N 1
ATOM 2104 C CA . LEU A 1 277 ? 11.295 -1.342 11.357 1.00 95.31 277 LEU A CA 1
ATOM 2105 C C . LEU A 1 277 ? 10.841 -1.814 12.740 1.00 95.31 277 LEU A C 1
ATOM 2107 O O . LEU A 1 277 ? 9.850 -1.308 13.264 1.00 95.31 277 LEU A O 1
ATOM 2111 N N . THR A 1 278 ? 11.590 -2.731 13.349 1.00 93.62 278 THR A N 1
ATOM 2112 C CA . THR A 1 278 ? 11.301 -3.291 14.673 1.00 93.62 278 THR A CA 1
ATOM 2113 C C . THR A 1 278 ? 11.312 -2.211 15.748 1.00 93.62 278 THR A C 1
ATOM 2115 O O . THR A 1 278 ? 10.372 -2.125 16.536 1.00 93.62 278 THR A O 1
ATOM 2118 N N . GLY A 1 279 ? 12.317 -1.327 15.746 1.00 91.56 279 GLY A N 1
ATOM 2119 C CA . GLY A 1 279 ? 12.385 -0.211 16.693 1.00 91.56 279 GLY A CA 1
ATOM 2120 C C . GLY A 1 279 ? 11.164 0.712 16.604 1.00 91.56 279 GLY A C 1
ATOM 2121 O O . GLY A 1 279 ? 10.599 1.105 17.628 1.00 91.56 279 GLY A O 1
ATOM 2122 N N . ARG A 1 280 ? 10.687 1.008 15.386 1.00 90.00 280 ARG A N 1
ATOM 2123 C CA . ARG A 1 280 ? 9.456 1.794 15.207 1.00 90.00 280 ARG A CA 1
ATOM 2124 C C . ARG A 1 280 ? 8.197 1.024 15.593 1.00 90.00 280 ARG A C 1
ATOM 2126 O O . ARG A 1 280 ? 7.347 1.598 16.261 1.00 90.00 280 ARG A O 1
ATOM 2133 N N . ALA A 1 281 ? 8.097 -0.257 15.245 1.00 89.25 281 ALA A N 1
ATOM 2134 C CA . ALA A 1 281 ? 6.959 -1.100 15.607 1.00 89.25 281 ALA A CA 1
ATOM 2135 C C . ALA A 1 281 ? 6.767 -1.186 17.132 1.00 89.25 281 ALA A C 1
ATOM 2137 O O . ALA A 1 281 ? 5.646 -1.071 17.621 1.00 89.25 281 ALA A O 1
ATOM 2138 N N . LEU A 1 282 ? 7.860 -1.314 17.891 1.00 86.94 282 LEU A N 1
ATOM 2139 C CA . LEU A 1 282 ? 7.833 -1.324 19.360 1.00 86.94 282 LEU A CA 1
ATOM 2140 C C . LEU A 1 282 ? 7.377 0.016 19.958 1.00 86.94 282 LEU A C 1
ATOM 2142 O O . LEU A 1 282 ? 6.790 0.043 21.037 1.00 86.94 282 LEU A O 1
ATOM 2146 N N . SER A 1 283 ? 7.584 1.120 19.237 1.00 84.69 283 SER A N 1
ATOM 2147 C CA . SER A 1 283 ? 7.159 2.460 19.660 1.00 84.69 283 SER A CA 1
ATOM 2148 C C . SER A 1 283 ? 5.644 2.688 19.532 1.00 84.69 283 SER A C 1
ATOM 2150 O O . SER A 1 283 ? 5.150 3.723 19.970 1.00 84.69 283 SER A O 1
ATOM 2152 N N . LEU A 1 284 ? 4.888 1.738 18.962 1.00 78.56 284 LEU A N 1
ATOM 2153 C CA . LEU A 1 284 ? 3.428 1.829 18.823 1.00 78.56 284 LEU A CA 1
ATOM 2154 C C . LEU A 1 284 ? 2.661 1.607 20.138 1.00 78.56 284 LEU A C 1
ATOM 2156 O O . LEU A 1 284 ? 1.455 1.824 20.169 1.00 78.56 284 LEU A O 1
ATOM 2160 N N . GLY A 1 285 ? 3.327 1.170 21.213 1.00 72.50 285 GLY A N 1
ATOM 2161 C CA . GLY A 1 285 ? 2.715 1.016 22.541 1.00 72.50 285 GLY A CA 1
ATOM 2162 C C . GLY A 1 285 ? 1.940 -0.290 22.769 1.00 72.50 285 GLY A C 1
ATOM 2163 O O . GLY A 1 285 ? 1.462 -0.521 23.874 1.00 72.50 285 GLY A O 1
ATOM 2164 N N . TYR A 1 286 ? 1.867 -1.181 21.773 1.00 66.19 286 TYR A N 1
ATOM 2165 C CA . TYR A 1 286 ? 1.209 -2.497 21.870 1.00 66.19 286 TYR A CA 1
ATOM 2166 C C . TYR A 1 286 ? 2.226 -3.643 22.010 1.00 66.19 286 TYR A C 1
ATOM 2168 O O . TYR A 1 286 ? 2.177 -4.652 21.312 1.00 66.19 286 TYR A O 1
ATOM 2176 N N . THR A 1 287 ? 3.209 -3.498 22.896 1.00 58.06 287 THR A N 1
ATOM 2177 C CA . THR A 1 287 ? 4.339 -4.442 23.001 1.00 58.06 287 THR A CA 1
ATOM 2178 C C . THR A 1 287 ? 3.926 -5.864 23.409 1.00 58.06 287 THR A C 1
ATOM 2180 O O . THR A 1 287 ? 4.568 -6.830 22.998 1.00 58.06 287 THR A O 1
ATOM 2183 N N . GLY A 1 288 ? 2.815 -6.023 24.140 1.00 51.91 288 GLY A N 1
ATOM 2184 C CA . GLY A 1 288 ? 2.305 -7.330 24.575 1.00 51.91 288 GLY A CA 1
ATOM 2185 C C . GLY A 1 288 ? 1.807 -8.243 23.443 1.00 51.91 288 GLY A C 1
ATOM 2186 O O . GLY A 1 288 ? 1.948 -9.460 23.538 1.00 51.91 288 GLY A O 1
ATOM 2187 N N . THR A 1 289 ? 1.277 -7.689 22.348 1.00 58.34 289 THR A N 1
ATOM 2188 C CA . THR A 1 289 ? 0.783 -8.464 21.187 1.00 58.34 289 THR A CA 1
ATOM 2189 C C . THR A 1 289 ? 1.906 -8.834 20.220 1.00 58.34 289 THR A C 1
ATOM 2191 O O . THR A 1 289 ? 1.834 -9.857 19.535 1.00 58.34 289 THR A O 1
ATOM 2194 N N . LEU A 1 290 ? 2.985 -8.048 20.210 1.00 53.66 290 LEU A N 1
ATOM 2195 C CA . LEU A 1 290 ? 4.202 -8.364 19.471 1.00 53.66 290 LEU A CA 1
ATOM 2196 C C . LEU A 1 290 ? 4.884 -9.619 20.044 1.00 53.66 290 LEU A C 1
ATOM 2198 O O . LEU A 1 290 ? 5.278 -10.495 19.277 1.00 53.66 290 LEU A O 1
ATOM 2202 N N . HIS A 1 291 ? 4.940 -9.771 21.374 1.00 46.75 291 HIS A N 1
ATOM 2203 C CA . HIS A 1 291 ? 5.566 -10.924 22.041 1.00 46.75 291 HIS A CA 1
ATOM 2204 C C . HIS A 1 291 ? 4.973 -12.287 21.651 1.00 46.75 291 HIS A C 1
ATOM 2206 O O . HIS A 1 291 ? 5.729 -13.245 21.508 1.00 46.75 291 HIS 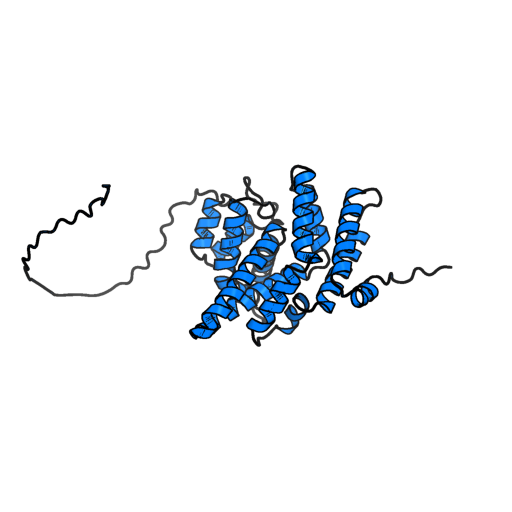A O 1
ATOM 2212 N N . SER A 1 292 ? 3.662 -12.383 21.399 1.00 43.72 292 SER A N 1
ATOM 2213 C CA . SER A 1 292 ? 3.043 -13.647 20.964 1.00 43.72 292 SER A CA 1
ATOM 2214 C C . SER A 1 292 ? 3.465 -14.076 19.551 1.00 43.72 292 SER A C 1
ATOM 2216 O O . SER A 1 292 ? 3.290 -15.238 19.197 1.00 43.72 292 SER A O 1
ATOM 2218 N N . SER A 1 293 ? 4.001 -13.157 18.740 1.00 46.12 293 SER A N 1
ATOM 2219 C CA . SER A 1 293 ? 4.465 -13.436 17.371 1.00 46.12 293 SER A CA 1
ATOM 2220 C C . SER A 1 293 ? 5.968 -13.752 17.315 1.00 46.12 293 SER A C 1
ATOM 2222 O O . SER A 1 293 ? 6.435 -14.329 16.339 1.00 46.12 293 SER A O 1
ATOM 2224 N N . TYR A 1 294 ? 6.723 -13.401 18.366 1.00 44.25 294 TYR A N 1
ATOM 2225 C CA . TYR A 1 294 ? 8.161 -13.677 18.507 1.00 44.25 294 TYR A CA 1
ATOM 2226 C C . TYR A 1 294 ? 8.475 -15.078 19.041 1.00 44.25 294 TYR A C 1
ATOM 2228 O O . TYR A 1 294 ? 9.648 -15.432 19.160 1.00 44.25 294 TYR A O 1
ATOM 2236 N N . THR A 1 295 ? 7.468 -15.889 19.376 1.00 36.28 295 THR A N 1
ATOM 2237 C CA . THR A 1 295 ? 7.702 -17.262 19.826 1.00 36.28 295 THR A CA 1
ATOM 2238 C C . THR A 1 295 ? 8.179 -18.107 18.646 1.00 36.28 295 THR A C 1
ATOM 2240 O O . THR A 1 295 ? 7.395 -18.640 17.864 1.00 36.28 295 THR A O 1
ATOM 2243 N N . ILE A 1 296 ? 9.502 -18.195 18.511 1.00 36.75 296 ILE A N 1
ATOM 2244 C CA . ILE A 1 296 ? 10.199 -19.190 17.699 1.00 36.75 296 ILE A CA 1
ATOM 2245 C C . ILE A 1 296 ? 9.607 -20.564 18.064 1.00 36.75 296 ILE A C 1
ATOM 2247 O O . ILE A 1 296 ? 9.558 -20.887 19.255 1.00 36.75 296 ILE A O 1
ATOM 2251 N N . PRO A 1 297 ? 9.154 -21.387 17.101 1.00 36.59 297 PRO A N 1
ATOM 2252 C CA . PRO A 1 297 ? 8.775 -22.757 17.404 1.00 36.59 297 PRO A CA 1
ATOM 2253 C C . PRO A 1 297 ? 10.035 -23.500 17.860 1.00 36.59 297 PRO A C 1
ATOM 2255 O O . PRO A 1 297 ? 10.924 -23.745 17.054 1.00 36.59 297 PRO A O 1
ATOM 2258 N N . ASN A 1 298 ? 10.110 -23.801 19.158 1.00 31.59 298 ASN A N 1
ATOM 2259 C CA . ASN A 1 298 ? 11.007 -24.764 19.798 1.00 31.59 298 ASN A CA 1
ATOM 2260 C C . ASN A 1 298 ? 12.416 -24.886 19.191 1.00 31.59 298 ASN A C 1
ATOM 2262 O O . ASN A 1 298 ? 12.708 -25.809 18.431 1.00 31.59 298 ASN A O 1
ATOM 2266 N N . ALA A 1 299 ? 13.335 -24.047 19.669 1.00 33.06 299 ALA A N 1
ATOM 2267 C CA . ALA A 1 299 ? 14.701 -24.510 19.874 1.00 33.06 299 ALA A CA 1
ATOM 2268 C C . ALA A 1 299 ? 14.675 -25.529 21.028 1.00 33.06 299 ALA A C 1
ATOM 2270 O O . ALA A 1 299 ? 14.802 -25.167 22.197 1.00 33.06 299 ALA A O 1
ATOM 2271 N N . ASN A 1 300 ? 14.447 -26.802 20.698 1.00 31.80 300 ASN A N 1
ATOM 2272 C CA . ASN A 1 300 ? 14.761 -27.892 21.611 1.00 31.80 300 ASN A CA 1
ATOM 2273 C C . ASN A 1 300 ? 16.285 -27.993 21.690 1.00 31.80 300 ASN A C 1
ATOM 2275 O O . ASN A 1 300 ? 16.932 -28.509 20.783 1.00 31.80 300 ASN A O 1
ATOM 2279 N N . PHE A 1 301 ? 16.836 -27.471 22.782 1.00 34.59 301 PHE A N 1
ATOM 2280 C CA . PHE A 1 301 ? 18.095 -27.950 23.326 1.00 34.59 301 PHE A CA 1
ATOM 2281 C C . PHE A 1 301 ? 17.918 -29.419 23.717 1.00 34.59 301 PHE A C 1
ATOM 2283 O O . PHE A 1 301 ? 17.149 -29.708 24.632 1.00 34.59 301 PHE A O 1
ATOM 2290 N N . LEU A 1 302 ? 18.624 -30.304 23.013 1.00 33.75 302 LEU A N 1
ATOM 2291 C CA . LEU A 1 302 ? 19.363 -31.458 23.533 1.00 33.75 302 LEU A CA 1
ATOM 2292 C C . LEU A 1 302 ? 20.436 -31.831 22.504 1.00 33.75 302 LEU A C 1
ATOM 2294 O O . LEU A 1 302 ? 20.082 -31.931 21.309 1.00 33.75 302 LEU A O 1
#

Mean predicted aligned error: 11.99 Å

Nearest PDB structures (foldseek):
  7ue2-assembly1_A  TM=1.895E-01  e=4.747E-01  synthetic construct
  4a1s-assembly1_B  TM=2.031E-01  e=6.362E-01  Drosophila melanogaster
  6lqt-assembly1_RP  TM=2.016E-01  e=8.875E+00  Saccharomyces cerevisiae S288C
  5bw9-assembly1_H  TM=1.887E-01  e=8.875E+00  Saccharomyces cerevisiae S288C

Solvent-accessible surface area (backbone atoms only — not comparable to full-atom values): 17942 Å² total; per-residue (Å²): 137,81,89,83,89,81,86,86,88,83,85,88,86,86,88,84,89,80,90,83,90,86,81,91,86,88,83,81,89,78,92,71,79,81,67,80,71,94,80,68,99,79,64,58,74,53,37,68,68,49,43,48,52,47,54,74,68,64,52,55,76,65,55,45,47,57,48,38,49,31,55,15,80,84,42,86,87,41,59,37,90,90,60,52,60,61,47,87,44,78,66,34,52,52,49,53,47,46,42,62,71,44,47,39,77,77,44,43,71,72,41,65,42,86,53,102,75,62,47,77,62,36,52,49,51,42,51,28,55,43,47,41,36,64,23,57,56,28,48,52,48,54,53,51,52,49,52,52,43,49,54,48,42,64,64,27,67,81,70,79,61,51,69,66,48,24,52,52,46,44,52,52,46,50,48,53,33,64,54,58,64,52,53,56,47,63,45,50,44,51,51,49,36,67,72,73,42,95,43,71,69,55,29,52,50,50,50,52,51,38,40,44,36,65,34,60,41,49,48,34,53,52,40,34,55,43,57,76,62,37,62,91,59,94,66,47,82,78,32,50,45,51,36,32,66,56,51,37,39,34,52,50,32,46,21,52,54,47,36,60,77,69,57,60,91,83,44,60,66,60,52,52,51,49,52,56,45,52,58,36,47,56,69,65,75,48,55,75,43,33,54,74,58,65,66,70,85,71,86,74,88,126